Protein AF-A0AAV7GE92-F1 (afdb_monomer)

Foldseek 3Di:
DAKAFAADPPDDPPPQPDDDDDDDDDDDDDDAFDRWYWYADQQWAKKKKFWFFAALQWAPHPCQVPPPVHPQPLNVQLVDPPRLSGGAQTKIWIWTAGPVGIATEIEFCALCNLVLCVVACVVVVPQDHAEYEQRAQDNSRCVRVQVCLCCCQPGHVEYEYEYAPVRVVVCCVVVVCQVDVVPPDPPDRHHRYHYDHDDQDFDADPRITTDDDDDDDDDNDDDPVVVVVVCLVRVGQAIEHGNDYSVDRQVVVQVVQVVCCVVPVYHYHYDGGRDIDIDND

Sequence (281 aa):
MVLLSLLPPAISFSGYLLPVGCRESLGGGAAVSWPRIFLLNRRLIQTRLCCSTGTSEGIPRVSCLTNPLKNCMVCQKATEPGNKNRRRNTSILIRYASDNGRFNILVDAGKFFYHSALTWFPIFGLRNIDAVIITHSHADAIGGLDDLRDWTNNVQPFIPIYVAKHDFEVMKMTHYYLVDTSVVLEGAAVSELQFNIIKEEPFVVHNLKDALRPDRSSSTHFGLPRALEEVRKIRPKRTLFTGMMHLMDHEKISEDLAKFKKLEGLDLQLSYDGLTVPVNL

InterPro domains:
  IPR001279 Metallo-beta-lactamase [PF12706] (104-172)
  IPR036866 Ribonuclease Z/Hydroxyacylglutathione hydrolase-like [G3DSA:3.60.15.10] (49-210)
  IPR036866 Ribonuclease Z/Hydroxyacylglutathione hydrolase-like [G3DSA:3.60.15.10] (211-280)
  IPR036866 Ribonuclease Z/Hydroxyacylglutathione hydrolase-like [SSF56281] (86-278)

Organism: Dendrobium chrysotoxum (NCBI:txid161865)

pLDDT: mean 76.22, std 22.48, range [20.86, 96.56]

Nearest PDB structures (foldseek):
  3qh8-assembly1_A  TM=7.460E-01  e=2.769E-14  Brucella abortus 2308
  6v3q-assembly1_B  TM=6.009E-01  e=6.620E-04  Pseudomonas aeruginosa
  6v54-assembly1_A  TM=6.156E-01  e=2.083E-03  Hirschia baltica ATCC 49814
  3sw3-assembly1_A  TM=5.693E-01  e=7.399E-03  Aeromonas hydrophila
  2znb-assembly1_A  TM=3.955E-01  e=2.213E-03  Bacteroides fragilis

Solvent-accessible surface area (backbone atoms only — not comparable to full-atom values): 15867 Å² total; per-residue (Å²): 64,43,45,48,46,46,73,62,99,82,72,66,86,79,73,78,71,72,79,90,84,81,93,79,92,80,89,81,96,67,95,71,56,74,56,52,30,56,44,80,51,74,68,42,53,55,31,38,38,35,33,29,17,7,31,77,79,31,31,46,43,67,68,44,75,69,35,91,89,44,85,41,68,36,36,56,51,16,70,44,87,90,35,61,43,27,15,42,25,39,27,39,39,43,31,31,30,44,99,92,44,77,48,30,36,36,32,33,31,8,62,44,30,58,64,49,45,70,62,47,33,67,79,68,64,61,76,70,59,68,31,35,37,44,80,48,69,49,54,30,25,45,52,20,52,72,60,51,25,59,42,24,70,75,64,42,79,54,36,42,33,37,30,40,59,73,34,46,59,51,39,49,71,77,42,32,70,53,70,45,62,85,84,55,62,93,89,62,94,63,40,42,56,46,82,42,77,41,68,104,57,71,47,71,57,100,69,39,36,45,45,66,74,90,79,93,66,98,61,70,57,65,56,71,70,61,46,50,53,53,43,67,74,67,59,38,66,35,41,39,45,30,40,51,52,73,88,58,46,52,67,67,51,36,59,58,34,51,50,35,38,78,75,72,68,36,44,45,40,69,54,31,54,71,44,74,46,81,42,86,98

Secondary structure (DSSP, 8-state):
--EEE---TT--GGG--PPP----------PPP---EEEE-TT-EEEEEEEE-B-TT-BS-HHHHH-TT---HHHHHTTSTT-TT-BPBPEEEEEEEETTEEEEEEE---TTHHHHHHHHHHHHT----SEEE---SSHHHHTTGGGHHHHHHHT-S-EEEEEEHHHHHHHHHHSHHHH-GGGSPTT-----EEEEEEPSS--EETTEEEE------S-SS--HHHHHHHHHHH--S-EEE-SB-TTS-HHHHHHHHHHHHHHHS--EEE--TT-EEEE--

Mean predicted aligned error: 10.11 Å

Radius of gyration: 19.36 Å; Cα contacts (8 Å, |Δi|>4): 526; chains: 1; bounding box: 52×49×48 Å

Structure (mmCIF, N/CA/C/O backbone):
data_AF-A0AAV7GE92-F1
#
_entry.id   AF-A0AAV7GE92-F1
#
loop_
_atom_site.group_PDB
_atom_site.id
_atom_site.type_symbol
_atom_site.label_atom_id
_atom_site.label_alt_id
_atom_site.label_comp_id
_atom_site.label_asym_id
_atom_site.label_entity_id
_atom_site.label_seq_id
_atom_site.pdbx_PDB_ins_code
_atom_site.Cartn_x
_atom_site.Cartn_y
_atom_site.Cartn_z
_atom_site.occupancy
_atom_site.B_iso_or_equiv
_atom_site.auth_seq_id
_atom_site.auth_comp_id
_atom_site.auth_asym_id
_atom_site.auth_atom_id
_atom_site.pdbx_PDB_model_num
ATOM 1 N N . MET A 1 1 ? -5.304 9.385 4.447 1.00 35.03 1 MET A N 1
ATOM 2 C CA . MET A 1 1 ? -6.134 8.314 5.031 1.00 35.03 1 MET A CA 1
ATOM 3 C C . MET A 1 1 ? -7.029 7.758 3.939 1.00 35.03 1 MET A C 1
ATOM 5 O O . MET A 1 1 ? -7.896 8.489 3.487 1.00 35.03 1 MET A O 1
ATOM 9 N N . VAL A 1 2 ? -6.781 6.542 3.451 1.00 39.94 2 VAL A N 1
ATOM 10 C CA . VAL A 1 2 ? -7.655 5.884 2.457 1.00 39.94 2 VAL A CA 1
ATOM 11 C C . VAL A 1 2 ? -8.860 5.306 3.198 1.00 39.94 2 VAL A C 1
ATOM 13 O O . VAL A 1 2 ? -8.702 4.739 4.280 1.00 39.94 2 VAL A O 1
ATOM 16 N N . LEU A 1 3 ? -10.058 5.507 2.653 1.00 44.53 3 LEU A N 1
ATOM 17 C CA . LEU A 1 3 ? -11.303 5.005 3.222 1.00 44.53 3 LEU A CA 1
ATOM 18 C C . LEU A 1 3 ? -11.704 3.748 2.455 1.00 44.53 3 LEU A C 1
ATOM 20 O O . LEU A 1 3 ? -12.097 3.819 1.294 1.00 44.53 3 LEU A O 1
ATOM 24 N N . LEU A 1 4 ? -11.635 2.602 3.120 1.00 47.84 4 LEU A N 1
ATOM 25 C CA . LEU A 1 4 ? -12.205 1.366 2.601 1.00 47.84 4 LEU A CA 1
ATOM 26 C C . LEU A 1 4 ? -13.625 1.234 3.154 1.00 47.84 4 LEU A C 1
ATOM 28 O O . LEU A 1 4 ? -13.807 0.840 4.306 1.00 47.84 4 LEU A O 1
ATOM 32 N N . SER A 1 5 ? -14.613 1.648 2.356 1.00 42.06 5 SER A N 1
ATOM 33 C CA . SER A 1 5 ? -16.033 1.560 2.692 1.00 42.06 5 SER A CA 1
ATOM 34 C C . SER A 1 5 ? -16.692 0.385 1.975 1.00 42.06 5 SER A C 1
ATOM 36 O O . SER A 1 5 ? -16.719 0.296 0.751 1.00 42.06 5 SER A O 1
ATOM 38 N N . LEU A 1 6 ? -17.292 -0.512 2.754 1.00 47.78 6 LEU A N 1
ATOM 39 C CA . LEU A 1 6 ? -18.251 -1.483 2.231 1.00 47.78 6 LEU A CA 1
ATOM 40 C C . LEU A 1 6 ? -19.643 -0.849 2.318 1.00 47.78 6 LEU A C 1
ATOM 42 O O . LEU A 1 6 ? -20.164 -0.660 3.419 1.00 47.78 6 LEU A O 1
ATOM 46 N N . LEU A 1 7 ? -20.220 -0.445 1.184 1.00 37.66 7 LEU A N 1
ATOM 47 C CA . LEU A 1 7 ? -21.554 0.167 1.155 1.00 37.66 7 LEU A CA 1
ATOM 48 C C . LEU A 1 7 ? -22.658 -0.880 1.413 1.00 37.66 7 LEU A C 1
ATOM 50 O O . LEU A 1 7 ? -22.515 -2.039 1.015 1.00 37.66 7 LEU A O 1
ATOM 54 N N . PRO A 1 8 ? -23.770 -0.502 2.071 1.00 33.16 8 PRO A N 1
ATOM 55 C CA . PRO A 1 8 ? -24.923 -1.379 2.250 1.00 33.16 8 PRO A CA 1
ATOM 56 C C . PRO A 1 8 ? -25.667 -1.654 0.924 1.00 33.16 8 PRO A C 1
ATOM 58 O O . PRO A 1 8 ? -25.617 -0.846 -0.005 1.00 33.16 8 PRO A O 1
ATOM 61 N N . PRO A 1 9 ? -26.427 -2.764 0.836 1.00 35.56 9 PRO A N 1
ATOM 62 C CA . PRO A 1 9 ? -27.036 -3.245 -0.406 1.00 35.56 9 PRO A CA 1
ATOM 63 C C . PRO A 1 9 ? -28.200 -2.401 -0.970 1.00 35.56 9 PRO A C 1
ATOM 65 O O . PRO A 1 9 ? -28.783 -2.797 -1.975 1.00 35.56 9 PRO A O 1
ATOM 68 N N . ALA A 1 10 ? -28.572 -1.271 -0.370 1.00 26.61 10 ALA A N 1
ATOM 69 C CA . ALA A 1 10 ? -29.788 -0.536 -0.741 1.00 26.61 10 ALA A CA 1
ATOM 70 C C . ALA A 1 10 ? -29.549 0.837 -1.396 1.00 26.61 10 ALA A C 1
ATOM 72 O O . ALA A 1 10 ? -30.515 1.503 -1.758 1.00 26.61 10 ALA A O 1
ATOM 73 N N . ILE A 1 11 ? -28.298 1.283 -1.567 1.00 34.31 11 ILE A N 1
ATOM 74 C CA . ILE A 1 11 ? -28.036 2.617 -2.125 1.00 34.31 11 ILE A CA 1
ATOM 75 C C . ILE A 1 11 ? -27.771 2.516 -3.629 1.00 34.31 11 ILE A C 1
ATOM 77 O O . ILE A 1 11 ? -26.757 1.973 -4.065 1.00 34.31 11 ILE A O 1
ATOM 81 N N . SER A 1 12 ? -28.711 3.039 -4.420 1.00 28.92 12 SER A N 1
ATOM 82 C CA . SER A 1 12 ? -28.553 3.235 -5.862 1.00 28.92 12 SER A CA 1
ATOM 83 C C . SER A 1 12 ? -27.430 4.239 -6.150 1.00 28.92 12 SER A C 1
ATOM 85 O O . SER A 1 12 ? -27.348 5.301 -5.531 1.00 28.92 12 SER A O 1
ATOM 87 N N . PHE A 1 13 ? -26.582 3.903 -7.127 1.00 36.00 13 PHE A N 1
ATOM 88 C CA . PHE A 1 13 ? -25.369 4.626 -7.536 1.00 36.00 13 PHE A CA 1
ATOM 89 C C . PHE A 1 13 ? -25.584 6.091 -7.967 1.00 36.00 13 PHE A C 1
ATOM 91 O O . PHE A 1 13 ? -24.609 6.822 -8.121 1.00 36.00 13 PHE A O 1
ATOM 98 N N . SER A 1 14 ? -26.829 6.536 -8.152 1.00 26.72 14 SER A N 1
ATOM 99 C CA . SER A 1 14 ? -27.152 7.891 -8.620 1.00 26.72 14 SER A CA 1
ATOM 100 C C . SER A 1 14 ? -27.025 8.983 -7.545 1.00 26.72 14 SER A C 1
ATOM 102 O O . SER A 1 14 ? -27.006 10.159 -7.894 1.00 26.72 14 SER A O 1
ATOM 104 N N . GLY A 1 15 ? -26.971 8.631 -6.253 1.00 24.45 15 GLY A N 1
ATOM 105 C CA . GLY A 1 15 ? -27.129 9.596 -5.151 1.00 24.45 15 GLY A CA 1
ATOM 106 C C . GLY A 1 15 ? -25.850 10.207 -4.562 1.00 24.45 15 GLY A C 1
ATOM 107 O O . GLY A 1 15 ? -25.950 11.109 -3.738 1.00 24.45 15 GLY A O 1
ATOM 108 N N . TYR A 1 16 ? -24.657 9.737 -4.947 1.00 29.48 16 TYR A N 1
ATOM 109 C CA . TYR A 1 16 ? -23.374 10.223 -4.395 1.00 29.48 16 TYR A CA 1
ATOM 110 C C . TYR A 1 16 ? -22.600 11.171 -5.327 1.00 29.48 16 TYR A C 1
ATOM 112 O O . TYR A 1 16 ? -21.481 11.574 -5.010 1.00 29.48 16 TYR A O 1
ATOM 120 N N . LEU A 1 17 ? -23.201 11.576 -6.449 1.00 26.48 17 LEU A N 1
ATOM 121 C CA . LEU A 1 17 ? -22.773 12.752 -7.206 1.00 26.48 17 LEU A CA 1
ATOM 122 C C . LEU A 1 17 ? -23.372 13.983 -6.514 1.00 26.48 17 LEU A C 1
ATOM 124 O O . LEU A 1 17 ? -24.469 14.421 -6.850 1.00 26.48 17 LEU A O 1
ATOM 128 N N . LEU A 1 18 ? -22.697 14.500 -5.484 1.00 24.41 18 LEU A N 1
ATOM 129 C CA . LEU A 1 18 ? -23.103 15.775 -4.888 1.00 24.41 18 LEU A CA 1
ATOM 130 C C . LEU A 1 18 ? -22.956 16.892 -5.942 1.00 24.41 18 LEU A C 1
ATOM 132 O O . LEU A 1 18 ? -21.940 16.923 -6.643 1.00 24.41 18 LEU A O 1
ATOM 136 N N . PRO A 1 19 ? -23.948 17.791 -6.080 1.00 20.86 19 PRO A N 1
ATOM 137 C CA . PRO A 1 19 ? -23.902 18.873 -7.052 1.00 20.86 19 PRO A CA 1
ATOM 138 C C . PRO A 1 19 ? -22.766 19.853 -6.737 1.00 20.86 19 PRO A C 1
ATOM 140 O O . PRO A 1 19 ? -22.456 20.145 -5.583 1.00 20.86 19 PRO A O 1
ATOM 143 N N . VAL A 1 20 ? -22.151 20.350 -7.808 1.00 26.91 20 VAL A N 1
ATOM 144 C CA . VAL A 1 20 ? -21.045 21.311 -7.813 1.00 26.91 20 VAL A CA 1
ATOM 145 C C . VAL A 1 20 ? -21.493 22.615 -7.152 1.00 26.91 20 VAL A C 1
ATOM 147 O O . VAL A 1 20 ? -22.391 23.283 -7.659 1.00 26.91 20 VAL A O 1
ATOM 150 N N . GLY A 1 21 ? -20.855 23.008 -6.049 1.00 23.23 21 GLY A N 1
ATOM 151 C CA . GLY A 1 21 ? -21.160 24.291 -5.421 1.00 23.23 21 GLY A CA 1
ATOM 152 C C . GLY A 1 21 ? -20.327 24.615 -4.189 1.00 23.23 21 GLY A C 1
ATOM 153 O O . GLY A 1 21 ? -20.824 24.468 -3.083 1.00 23.23 21 GLY A O 1
ATOM 154 N N . CYS A 1 22 ? -19.089 25.083 -4.386 1.00 21.50 22 CYS A N 1
ATOM 155 C CA . CYS A 1 22 ? -18.542 26.250 -3.677 1.00 21.50 22 CYS A CA 1
ATOM 156 C C . CYS A 1 22 ? -17.158 26.605 -4.245 1.00 21.50 22 CYS A C 1
ATOM 158 O O . CYS A 1 22 ? -16.189 25.874 -4.059 1.00 21.50 22 CYS A O 1
ATOM 160 N N . ARG A 1 23 ? -17.063 27.733 -4.961 1.00 25.73 23 ARG A N 1
ATOM 161 C CA . ARG A 1 23 ? -15.783 28.386 -5.263 1.00 25.73 23 ARG A CA 1
ATOM 162 C C . ARG A 1 23 ? -15.379 29.182 -4.029 1.00 25.73 23 ARG A C 1
ATOM 164 O O . ARG A 1 23 ? -16.044 30.165 -3.728 1.00 25.73 23 ARG A O 1
ATOM 171 N N . GLU A 1 24 ? -14.264 28.832 -3.401 1.00 23.69 24 GLU A N 1
ATOM 172 C CA . GLU A 1 24 ? -13.478 29.808 -2.648 1.00 23.69 24 GLU A CA 1
ATOM 173 C C . GLU A 1 24 ? -12.044 29.820 -3.171 1.00 23.69 24 GLU A C 1
ATOM 175 O O . GLU A 1 24 ? -11.354 28.808 -3.282 1.00 23.69 24 GLU A O 1
ATOM 180 N N . SER A 1 25 ? -11.663 31.012 -3.603 1.00 27.86 25 SER A N 1
ATOM 181 C CA . SER A 1 25 ? -10.422 31.382 -4.252 1.00 27.86 25 SER A CA 1
ATOM 182 C C . SER A 1 25 ? -9.311 31.571 -3.229 1.00 27.86 25 SER A C 1
ATOM 184 O O . SER A 1 25 ? -9.336 32.585 -2.544 1.00 27.86 25 SER A O 1
ATOM 186 N N . LEU A 1 26 ? -8.304 30.696 -3.185 1.00 25.80 26 LEU A N 1
ATOM 187 C CA . LEU A 1 26 ? -6.971 31.040 -2.672 1.00 25.80 26 LEU A CA 1
ATOM 188 C C . LEU A 1 26 ? -5.900 30.250 -3.440 1.00 25.80 26 LEU A C 1
ATOM 190 O O . LEU A 1 26 ? -5.992 29.035 -3.601 1.00 25.80 26 LEU A O 1
ATOM 194 N N . GLY A 1 27 ? -4.933 30.990 -3.989 1.00 24.19 27 GLY A N 1
ATOM 195 C CA . GLY A 1 27 ? -3.883 30.502 -4.878 1.00 24.19 27 GLY A CA 1
ATOM 196 C C . GLY A 1 27 ? -2.768 29.715 -4.184 1.00 24.19 27 GLY A C 1
ATOM 197 O O . GLY A 1 27 ? -2.585 29.789 -2.973 1.00 24.19 27 GLY A O 1
ATOM 198 N N . GLY A 1 28 ? -2.000 28.989 -5.002 1.00 24.12 28 GLY A N 1
ATOM 199 C CA . GLY A 1 28 ? -0.831 28.205 -4.593 1.00 24.12 28 GLY A CA 1
ATOM 200 C C . GLY A 1 28 ? -0.953 26.748 -5.033 1.00 24.12 28 GLY A C 1
ATOM 201 O O . GLY A 1 28 ? -1.531 25.926 -4.330 1.00 24.12 28 GLY A O 1
ATOM 202 N N . GLY A 1 29 ? -0.443 26.434 -6.226 1.00 25.98 29 GLY A N 1
ATOM 203 C CA . GLY A 1 29 ? -0.515 25.099 -6.817 1.00 25.98 29 GLY A CA 1
ATOM 204 C C . GLY A 1 29 ? 0.431 24.107 -6.142 1.00 25.98 29 GLY A C 1
ATOM 205 O O . GLY A 1 29 ? 1.628 24.113 -6.411 1.00 25.98 29 GLY A O 1
ATOM 206 N N . ALA A 1 30 ? -0.124 23.219 -5.322 1.00 24.70 30 ALA A N 1
ATOM 207 C CA . ALA A 1 30 ? 0.463 21.925 -4.996 1.00 24.70 30 ALA A CA 1
ATOM 208 C C . ALA A 1 30 ? -0.508 20.837 -5.477 1.00 24.70 30 ALA A C 1
ATOM 210 O O . ALA A 1 30 ? -1.715 20.945 -5.259 1.00 24.70 30 ALA A O 1
ATOM 211 N N . ALA A 1 31 ? -0.004 19.813 -6.167 1.00 29.67 31 ALA A N 1
ATOM 212 C CA . ALA A 1 31 ? -0.811 18.674 -6.590 1.00 29.67 31 ALA A CA 1
ATOM 213 C C . ALA A 1 31 ? -1.298 17.904 -5.347 1.00 29.67 31 ALA A C 1
ATOM 215 O O . ALA A 1 31 ? -0.498 17.459 -4.525 1.00 29.67 31 ALA A O 1
ATOM 216 N N . VAL A 1 32 ? -2.619 17.805 -5.176 1.00 32.50 32 VAL A N 1
ATOM 217 C CA . VAL A 1 32 ? -3.265 17.207 -3.997 1.00 32.50 32 VAL A CA 1
ATOM 218 C C . VAL A 1 32 ? -3.741 15.795 -4.343 1.00 32.50 32 VAL A C 1
ATOM 220 O O . VAL A 1 32 ? -4.548 15.636 -5.257 1.00 32.50 32 VAL A O 1
ATOM 223 N N . SER A 1 33 ? -3.280 14.779 -3.605 1.00 33.09 33 SER A N 1
ATOM 224 C CA . SER A 1 33 ? -3.777 13.400 -3.710 1.00 33.09 33 SER A CA 1
ATOM 225 C C . SER A 1 33 ? -4.867 13.105 -2.667 1.00 33.09 33 SER A C 1
ATOM 227 O O . SER A 1 33 ? -4.852 13.615 -1.546 1.00 33.09 33 SER A O 1
ATOM 229 N N . TRP A 1 34 ? -5.855 12.299 -3.058 1.00 36.88 34 TRP A N 1
ATOM 230 C CA . TRP A 1 34 ? -7.108 12.071 -2.328 1.00 36.88 34 TRP A CA 1
ATOM 231 C C . TRP A 1 34 ? -7.195 10.739 -1.587 1.00 36.88 34 TRP A C 1
ATOM 233 O O . TRP A 1 34 ? -6.564 9.769 -2.004 1.00 36.88 34 TRP A O 1
ATOM 243 N N . PRO A 1 35 ? -8.087 10.606 -0.581 1.00 37.56 35 PRO A N 1
ATOM 244 C CA . PRO A 1 35 ? -8.650 9.314 -0.209 1.00 37.56 35 PRO A CA 1
ATOM 245 C C . PRO A 1 35 ? -9.408 8.732 -1.408 1.00 37.56 35 PRO A C 1
ATOM 247 O O . PRO A 1 35 ? -10.512 9.178 -1.720 1.00 37.56 35 PRO A O 1
ATOM 250 N N . ARG A 1 36 ? -8.835 7.735 -2.085 1.00 44.97 36 ARG A N 1
ATOM 251 C CA . ARG A 1 36 ? -9.605 6.927 -3.037 1.00 44.97 36 ARG A CA 1
ATOM 252 C C . ARG A 1 36 ? -10.541 6.001 -2.266 1.00 44.97 36 ARG A C 1
ATOM 254 O O . ARG A 1 36 ? -10.135 5.402 -1.270 1.00 44.97 36 ARG A O 1
ATOM 261 N N . ILE A 1 37 ? -11.797 5.921 -2.694 1.00 45.44 37 ILE A N 1
ATOM 262 C CA . ILE A 1 37 ? -12.764 4.961 -2.165 1.00 45.44 37 ILE A CA 1
ATOM 263 C C . ILE A 1 37 ? -12.871 3.839 -3.193 1.00 45.44 37 ILE A C 1
ATOM 265 O O . ILE A 1 37 ? -13.368 4.041 -4.297 1.00 45.44 37 ILE A O 1
ATOM 269 N N . PHE A 1 38 ? -12.430 2.639 -2.829 1.00 44.34 38 PHE A N 1
ATOM 270 C CA . PHE A 1 38 ? -12.609 1.467 -3.684 1.00 44.34 38 PHE A CA 1
ATOM 271 C C . PHE A 1 38 ? -14.000 0.875 -3.453 1.00 44.34 38 PHE A C 1
ATOM 273 O O . PHE A 1 38 ? -14.294 0.395 -2.357 1.00 44.34 38 PHE A O 1
ATOM 280 N N . LEU A 1 39 ? -14.855 0.902 -4.482 1.00 44.25 39 LEU A N 1
ATOM 281 C CA . LEU A 1 39 ? -16.181 0.284 -4.450 1.00 44.25 39 LEU A CA 1
ATOM 282 C C . LEU A 1 39 ? -16.150 -1.038 -5.228 1.00 44.25 39 LEU A C 1
ATOM 284 O O . LEU A 1 39 ? -15.944 -1.081 -6.440 1.00 44.25 39 LEU A O 1
ATOM 288 N N . LEU A 1 40 ? -16.367 -2.139 -4.514 1.00 45.16 40 LEU A N 1
ATOM 289 C CA . LEU A 1 40 ? -16.337 -3.495 -5.061 1.00 45.16 40 LEU A CA 1
ATOM 290 C C . LEU A 1 40 ? -17.743 -3.909 -5.551 1.00 45.16 40 LEU A C 1
ATOM 292 O O . LEU A 1 40 ? -18.726 -3.739 -4.831 1.00 45.16 40 LEU A O 1
ATOM 296 N N . ASN A 1 41 ? -17.858 -4.441 -6.776 1.00 40.69 41 ASN A N 1
ATOM 297 C CA . ASN A 1 41 ? -19.138 -4.853 -7.380 1.00 40.69 41 ASN A CA 1
ATOM 298 C C . ASN A 1 41 ? -19.567 -6.274 -6.941 1.00 40.69 41 ASN A C 1
ATOM 300 O O . ASN A 1 41 ? -18.730 -7.135 -6.707 1.00 40.69 41 ASN A O 1
ATOM 304 N N . ARG A 1 42 ? -20.876 -6.557 -6.900 1.00 43.78 42 ARG A N 1
ATOM 305 C CA . ARG A 1 42 ? -21.529 -7.742 -6.291 1.00 43.78 42 ARG A CA 1
ATOM 306 C C . ARG A 1 42 ? -21.233 -9.126 -6.890 1.00 43.78 42 ARG A C 1
ATOM 308 O O . ARG A 1 42 ? -21.870 -10.096 -6.503 1.00 43.78 42 ARG A O 1
ATOM 315 N N . ARG A 1 43 ? -20.308 -9.250 -7.842 1.00 42.91 43 ARG A N 1
ATOM 316 C CA . ARG A 1 43 ? -19.947 -10.543 -8.462 1.00 42.91 43 ARG A CA 1
ATOM 317 C C . ARG A 1 43 ? -18.530 -11.013 -8.124 1.00 42.91 43 ARG A C 1
ATOM 319 O O . ARG A 1 43 ? -17.991 -11.869 -8.813 1.00 42.91 43 ARG A O 1
ATOM 326 N N . LEU A 1 44 ? -17.910 -10.448 -7.088 1.00 48.69 44 LEU A N 1
ATOM 327 C CA . LEU A 1 44 ? -16.561 -10.833 -6.675 1.00 48.69 44 LEU A CA 1
ATOM 328 C C . LEU A 1 44 ? -16.660 -11.906 -5.589 1.00 48.69 44 LEU A C 1
ATOM 330 O O . LEU A 1 44 ? -17.060 -11.649 -4.454 1.00 48.69 44 LEU A O 1
ATOM 334 N N . ILE A 1 45 ? -16.300 -13.126 -5.963 1.00 45.38 45 ILE A N 1
ATOM 335 C CA . ILE A 1 45 ? -16.244 -14.287 -5.088 1.00 45.38 45 ILE A CA 1
ATOM 336 C C . ILE A 1 45 ? -14.980 -14.114 -4.234 1.00 45.38 45 ILE A C 1
ATOM 338 O O . ILE A 1 45 ? -13.861 -14.302 -4.704 1.00 45.38 45 ILE A O 1
ATOM 342 N N . GLN A 1 46 ? -15.172 -13.695 -2.980 1.00 51.28 46 GLN A N 1
ATOM 343 C CA . GLN A 1 46 ? -14.148 -13.535 -1.939 1.00 51.28 46 GLN A CA 1
ATOM 344 C C . GLN A 1 46 ? -13.089 -12.458 -2.228 1.00 51.28 46 GLN A C 1
ATOM 346 O O . GLN A 1 46 ? -12.027 -12.755 -2.770 1.00 51.28 46 GLN A O 1
ATOM 351 N N . THR A 1 47 ? -13.310 -11.219 -1.768 1.00 55.16 47 THR A N 1
ATOM 352 C CA . THR A 1 47 ? -12.226 -10.223 -1.768 1.00 55.16 47 THR A CA 1
ATOM 353 C C . THR A 1 47 ? -11.341 -10.378 -0.534 1.00 55.16 47 THR A C 1
ATOM 355 O O . THR A 1 47 ? -11.858 -10.405 0.581 1.00 55.16 47 THR A O 1
ATOM 358 N N . ARG A 1 48 ? -10.017 -10.441 -0.691 1.00 62.25 48 ARG A N 1
ATOM 359 C CA . ARG A 1 48 ? -9.059 -10.226 0.406 1.00 62.25 48 ARG A CA 1
ATOM 360 C C . ARG A 1 48 ? -8.332 -8.914 0.182 1.00 62.25 48 ARG A C 1
ATOM 362 O O . ARG A 1 48 ? -7.777 -8.702 -0.892 1.00 62.25 48 ARG A O 1
ATOM 369 N N . LEU A 1 49 ? -8.342 -8.071 1.205 1.00 57.84 49 LEU A N 1
ATOM 370 C CA . LEU A 1 49 ? -7.593 -6.821 1.248 1.00 57.84 49 LEU A CA 1
ATOM 371 C C . LEU A 1 49 ? -6.394 -7.013 2.157 1.00 57.84 49 LEU A C 1
ATOM 373 O O . LEU A 1 49 ? -6.611 -7.348 3.316 1.00 57.84 49 LEU A O 1
ATOM 377 N N . CYS A 1 50 ? -5.179 -6.806 1.653 1.00 58.41 50 CYS A N 1
ATOM 378 C CA . CYS A 1 50 ? -3.994 -6.646 2.493 1.00 58.41 50 CYS A CA 1
ATOM 379 C C . CYS A 1 50 ? -3.518 -5.205 2.420 1.00 58.41 50 CYS A C 1
ATOM 381 O O . CYS A 1 50 ? -3.242 -4.720 1.327 1.00 58.41 50 CYS A O 1
ATOM 383 N N . CYS A 1 51 ? -3.383 -4.555 3.572 1.00 65.44 51 CYS A N 1
ATOM 384 C CA . CYS A 1 51 ? -2.954 -3.166 3.643 1.00 65.44 51 CYS A CA 1
ATOM 385 C C . CYS A 1 51 ? -1.541 -3.050 4.218 1.00 65.44 51 CYS A C 1
ATOM 387 O O . CYS A 1 51 ? -1.194 -3.766 5.156 1.00 65.44 51 CYS A O 1
ATOM 389 N N . SER A 1 52 ? -0.778 -2.096 3.699 1.00 73.50 52 SER A N 1
ATOM 390 C CA . SER A 1 52 ? 0.264 -1.376 4.438 1.00 73.50 52 SER A CA 1
ATOM 391 C C . SER A 1 52 ? -0.288 0.003 4.820 1.00 73.50 52 SER A C 1
ATOM 393 O O . SER A 1 52 ? -1.202 0.498 4.151 1.00 73.50 52 SER A O 1
ATOM 395 N N . THR A 1 53 ? 0.149 0.577 5.950 1.00 75.94 53 THR A N 1
ATOM 396 C CA . THR A 1 53 ? -0.731 1.507 6.699 1.00 75.94 53 THR A CA 1
ATOM 397 C C . THR A 1 53 ? -0.152 2.840 7.171 1.00 75.94 53 THR A C 1
ATOM 399 O O . THR A 1 53 ? -0.816 3.620 7.861 1.00 75.94 53 THR A O 1
ATOM 402 N N . GLY A 1 54 ? 1.085 3.128 6.803 1.00 72.19 54 GLY A N 1
ATOM 403 C CA . GLY A 1 54 ? 1.860 4.284 7.237 1.00 72.19 54 GLY A CA 1
ATOM 404 C C . GLY A 1 54 ? 1.753 5.481 6.300 1.00 72.19 54 GLY A C 1
ATOM 405 O O . GLY A 1 54 ? 1.316 5.379 5.151 1.00 72.19 54 GLY A O 1
ATOM 406 N N . THR A 1 55 ? 2.180 6.631 6.819 1.00 81.38 55 THR A N 1
ATOM 407 C CA . THR A 1 55 ? 2.402 7.864 6.049 1.00 81.38 55 THR A CA 1
ATOM 408 C C . THR A 1 55 ? 3.634 7.745 5.151 1.00 81.38 55 THR A C 1
ATOM 410 O O . THR A 1 55 ? 4.305 6.710 5.139 1.00 81.38 55 THR A O 1
ATOM 413 N N . SER A 1 56 ? 3.975 8.819 4.434 1.00 81.69 56 SER A N 1
ATOM 414 C CA . SER A 1 56 ? 5.142 8.869 3.553 1.00 81.69 56 SER A CA 1
ATOM 415 C C . SER A 1 56 ? 6.467 8.539 4.249 1.00 81.69 56 SER A C 1
ATOM 417 O O . SER A 1 56 ? 7.341 7.903 3.658 1.00 81.69 56 SER A O 1
ATOM 419 N N . GLU A 1 57 ? 6.616 8.886 5.529 1.00 86.38 57 GLU A N 1
ATOM 420 C CA . GLU A 1 57 ? 7.814 8.592 6.327 1.00 86.38 57 GLU A CA 1
ATOM 421 C C . GLU A 1 57 ? 7.926 7.113 6.743 1.00 86.38 57 GLU A C 1
ATOM 423 O O . GLU A 1 57 ? 9.037 6.616 6.915 1.00 86.38 57 GLU A O 1
ATOM 428 N N . GLY A 1 58 ? 6.801 6.401 6.868 1.00 89.56 58 GLY A N 1
ATOM 429 C CA . GLY A 1 58 ? 6.739 5.107 7.551 1.00 89.56 58 GLY A CA 1
ATOM 430 C C . GLY A 1 58 ? 6.910 5.220 9.074 1.00 89.56 58 GLY A C 1
ATOM 431 O O . GLY A 1 58 ? 7.215 6.283 9.621 1.00 89.56 58 GLY A O 1
ATOM 432 N N . ILE A 1 59 ? 6.670 4.116 9.783 1.00 93.31 59 ILE A N 1
ATOM 433 C CA . ILE A 1 59 ? 6.862 4.007 11.235 1.00 93.31 59 ILE A CA 1
ATOM 434 C C . ILE A 1 59 ? 7.605 2.697 11.538 1.00 93.31 59 ILE A C 1
ATOM 436 O O . ILE A 1 59 ? 7.151 1.637 11.094 1.00 93.31 59 ILE A O 1
ATOM 440 N N . PRO A 1 60 ? 8.713 2.739 12.301 1.00 94.50 60 PRO A N 1
ATOM 441 C CA . PRO A 1 60 ? 9.241 3.889 13.046 1.00 94.50 60 PRO A CA 1
ATOM 442 C C . PRO A 1 60 ? 9.927 4.948 12.174 1.00 94.50 60 PRO A C 1
ATOM 444 O O . PRO A 1 60 ? 10.442 4.655 11.100 1.00 94.50 60 PRO A O 1
ATOM 447 N N . ARG A 1 61 ? 9.986 6.187 12.681 1.00 93.19 61 ARG A N 1
ATOM 448 C CA . ARG A 1 61 ? 10.807 7.246 12.077 1.00 93.19 61 ARG A CA 1
ATOM 449 C C . ARG A 1 61 ? 12.226 7.204 12.616 1.00 93.19 61 ARG A C 1
ATOM 451 O O . ARG A 1 61 ? 12.404 7.207 13.834 1.00 93.19 61 ARG A O 1
ATOM 458 N N . VAL A 1 62 ? 13.212 7.315 11.726 1.00 92.44 62 VAL A N 1
ATOM 459 C CA . VAL A 1 62 ? 14.641 7.376 12.088 1.00 92.44 62 VAL A CA 1
ATOM 460 C C . VAL A 1 62 ? 14.891 8.448 13.151 1.00 92.44 62 VAL A C 1
ATOM 462 O O . VAL A 1 62 ? 15.416 8.149 14.217 1.00 92.44 62 VAL A O 1
ATOM 465 N N . SER A 1 63 ? 14.398 9.669 12.928 1.00 93.19 63 SER A N 1
ATOM 466 C CA . SER A 1 63 ? 14.591 10.797 13.850 1.00 93.19 63 SER A CA 1
ATOM 467 C C . SER A 1 63 ? 13.970 10.605 15.238 1.00 93.19 63 SER A C 1
ATOM 469 O O . SER A 1 63 ? 14.366 11.290 16.174 1.00 93.19 63 SER A O 1
ATOM 471 N N . CYS A 1 64 ? 12.993 9.709 15.394 1.00 94.00 64 CYS A N 1
ATOM 472 C CA . CYS A 1 64 ? 12.404 9.386 16.695 1.00 94.00 64 CYS A CA 1
ATOM 473 C C . CYS A 1 64 ? 13.201 8.339 17.472 1.00 94.00 64 CYS A C 1
ATOM 475 O O . CYS A 1 64 ? 12.979 8.209 18.669 1.00 94.00 64 CYS A O 1
ATOM 477 N N . LEU A 1 65 ? 14.061 7.580 16.792 1.00 93.38 65 LEU A N 1
ATOM 478 C CA . LEU A 1 65 ? 14.894 6.549 17.404 1.00 93.38 65 LEU A CA 1
ATOM 479 C C . LEU A 1 65 ? 16.325 7.034 17.647 1.00 93.38 65 LEU A C 1
ATOM 481 O O . LEU A 1 65 ? 16.978 6.544 18.558 1.00 93.38 65 LEU A O 1
ATOM 485 N N . THR A 1 66 ? 16.813 7.981 16.843 1.00 93.44 66 THR A N 1
ATOM 486 C CA . THR A 1 66 ? 18.211 8.435 16.898 1.00 93.44 66 THR A CA 1
ATOM 487 C C . THR A 1 66 ? 18.406 9.786 17.578 1.00 93.44 66 THR A C 1
ATOM 489 O O . THR A 1 66 ? 19.520 10.099 17.985 1.00 93.44 66 THR A O 1
ATOM 492 N N . ASN A 1 67 ? 17.360 10.611 17.707 1.00 94.44 67 ASN A N 1
ATOM 493 C CA . ASN A 1 67 ? 17.477 11.901 18.384 1.00 94.44 67 ASN A CA 1
ATOM 494 C C . ASN A 1 67 ? 17.355 11.709 19.910 1.00 94.44 67 ASN A C 1
ATOM 496 O O . ASN A 1 67 ? 16.266 11.357 20.367 1.00 94.44 67 ASN A O 1
ATOM 500 N N . PRO A 1 68 ? 18.399 12.011 20.706 1.00 90.44 68 PRO A N 1
ATOM 501 C CA . PRO A 1 68 ? 18.395 11.775 22.153 1.00 90.44 68 PRO A CA 1
ATOM 502 C C . PRO A 1 68 ? 17.380 12.640 22.916 1.00 90.44 68 PRO A C 1
ATOM 504 O O . PRO A 1 68 ? 17.017 12.315 24.041 1.00 90.44 68 PRO A O 1
ATOM 507 N N . LEU A 1 69 ? 16.895 13.729 22.310 1.00 92.69 69 LEU A N 1
ATOM 508 C CA . LEU A 1 69 ? 15.899 14.626 22.900 1.00 92.69 69 LEU A CA 1
ATOM 509 C C . LEU A 1 69 ? 14.457 14.227 22.560 1.00 92.69 69 LEU A C 1
ATOM 511 O O . LEU A 1 69 ? 13.515 14.850 23.050 1.00 92.69 69 LEU A O 1
ATOM 515 N N . LYS A 1 70 ? 14.248 13.225 21.696 1.00 86.69 70 LYS A N 1
ATOM 516 C CA . LYS A 1 70 ? 12.911 12.764 21.306 1.00 86.69 70 LYS A CA 1
ATOM 517 C C . LYS A 1 70 ? 12.641 11.387 21.889 1.00 86.69 70 LYS A C 1
ATOM 519 O O . LYS A 1 70 ? 13.332 10.429 21.580 1.00 86.69 70 LYS A O 1
ATOM 524 N N . ASN A 1 71 ? 11.554 11.278 22.645 1.00 86.56 71 ASN A N 1
ATOM 525 C CA . ASN A 1 71 ? 11.044 10.002 23.129 1.00 86.56 71 ASN A CA 1
ATOM 526 C C . ASN A 1 71 ? 9.645 9.755 22.545 1.00 86.56 71 ASN A C 1
ATOM 528 O O . ASN A 1 71 ? 8.657 10.327 23.002 1.00 86.56 71 ASN A O 1
ATOM 532 N N . CYS A 1 72 ? 9.558 8.957 21.478 1.00 94.25 72 CYS A N 1
ATOM 533 C CA . CYS A 1 72 ? 8.284 8.605 20.853 1.00 94.25 72 CYS A CA 1
ATOM 534 C C . CYS A 1 72 ? 7.949 7.137 21.122 1.00 94.25 72 CYS A C 1
ATOM 536 O O . CYS A 1 72 ? 8.457 6.247 20.438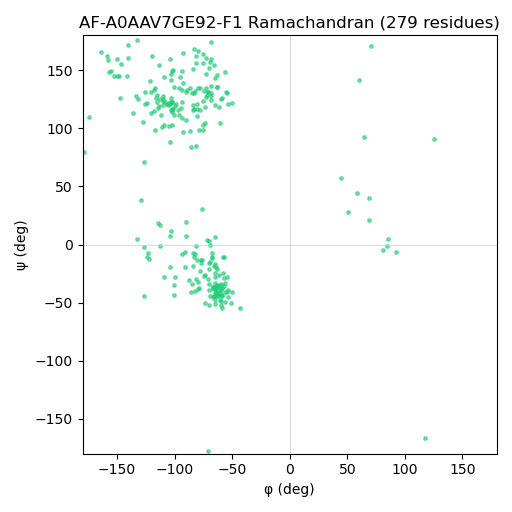 1.00 94.25 72 CYS A O 1
ATOM 538 N N . MET A 1 73 ? 7.027 6.906 22.059 1.00 95.06 73 MET A N 1
ATOM 539 C CA . MET A 1 73 ? 6.594 5.560 22.451 1.00 95.06 73 MET A CA 1
ATOM 540 C C . MET A 1 73 ? 6.045 4.738 21.279 1.00 95.06 73 MET A C 1
ATOM 542 O O . MET A 1 73 ? 6.283 3.540 21.214 1.00 95.06 73 MET A O 1
ATOM 546 N N . VAL A 1 74 ? 5.343 5.362 20.325 1.00 95.62 74 VAL A N 1
ATOM 547 C CA . VAL A 1 74 ? 4.809 4.661 19.142 1.00 95.62 74 VAL A CA 1
ATOM 548 C C . VAL A 1 74 ? 5.938 4.150 18.250 1.00 95.62 74 VAL A C 1
ATOM 550 O O . VAL A 1 74 ? 5.902 3.000 17.824 1.00 95.62 74 VAL A O 1
ATOM 553 N N . CYS A 1 75 ? 6.961 4.973 17.994 1.00 96.00 75 CYS A N 1
ATOM 554 C CA . CYS A 1 75 ? 8.133 4.549 17.227 1.00 96.00 75 CYS A CA 1
ATOM 555 C C . CYS A 1 75 ? 8.947 3.487 17.974 1.00 96.00 75 CYS A C 1
ATOM 557 O O . CYS A 1 75 ? 9.449 2.577 17.328 1.00 96.00 75 CYS A O 1
ATOM 559 N N . GLN A 1 76 ? 9.060 3.573 19.302 1.00 95.44 76 GLN A N 1
ATOM 560 C CA . GLN A 1 76 ? 9.724 2.540 20.103 1.00 95.44 76 GLN A CA 1
ATOM 561 C C . GLN A 1 76 ? 8.971 1.212 20.036 1.00 95.44 76 GLN A C 1
ATOM 563 O O . GLN A 1 76 ? 9.556 0.217 19.644 1.00 95.44 76 GLN A O 1
ATOM 568 N N . LYS A 1 77 ? 7.657 1.204 20.290 1.00 96.56 77 LYS A N 1
ATOM 569 C CA . LYS A 1 77 ? 6.810 0.014 20.102 1.00 96.56 77 LYS A CA 1
ATOM 570 C C . LYS A 1 77 ? 6.938 -0.562 18.688 1.00 96.56 77 LYS A C 1
ATOM 572 O O . LYS A 1 77 ? 6.973 -1.768 18.503 1.00 96.56 77 LYS A O 1
ATOM 577 N N . ALA A 1 78 ? 7.028 0.293 17.671 1.00 96.06 78 ALA A N 1
ATOM 578 C CA . ALA A 1 78 ? 7.148 -0.126 16.277 1.00 96.06 78 ALA A CA 1
ATOM 579 C C . ALA A 1 78 ? 8.473 -0.835 15.925 1.00 96.06 78 ALA A C 1
ATOM 581 O O . ALA A 1 78 ? 8.569 -1.390 14.827 1.00 96.06 78 ALA A O 1
ATOM 582 N N . THR A 1 79 ? 9.492 -0.810 16.794 1.00 95.25 79 THR A N 1
ATOM 583 C CA . THR A 1 79 ? 10.719 -1.601 16.590 1.00 95.25 79 THR A CA 1
ATOM 584 C C . THR A 1 79 ? 10.525 -3.069 16.961 1.00 95.25 79 THR A C 1
ATOM 586 O O . THR A 1 79 ? 11.238 -3.924 16.434 1.00 95.25 79 THR A O 1
ATOM 589 N N . GLU A 1 80 ? 9.541 -3.378 17.808 1.00 95.62 80 GLU A N 1
ATOM 590 C CA . GLU A 1 80 ? 9.209 -4.744 18.197 1.00 95.62 80 GLU A CA 1
ATOM 591 C C . GLU A 1 80 ? 8.628 -5.513 16.995 1.00 95.62 80 GLU A C 1
ATOM 593 O O . GLU A 1 80 ? 7.668 -5.056 16.352 1.00 95.62 80 GLU A O 1
ATOM 598 N N . PRO A 1 81 ? 9.171 -6.697 16.660 1.00 91.38 81 PRO A N 1
ATOM 599 C CA . PRO A 1 81 ? 8.617 -7.536 15.605 1.00 91.38 81 PRO A CA 1
ATOM 600 C C . PRO A 1 81 ? 7.132 -7.851 15.840 1.00 91.38 81 PRO A C 1
ATOM 602 O O . PRO A 1 81 ? 6.732 -8.261 16.923 1.00 91.38 81 PRO A O 1
ATOM 605 N N . GLY A 1 82 ? 6.305 -7.669 14.808 1.00 89.50 82 GLY A N 1
ATOM 606 C CA . GLY A 1 82 ? 4.863 -7.944 14.869 1.00 89.50 82 GLY A CA 1
ATOM 607 C C . GLY A 1 82 ? 4.008 -6.842 15.510 1.00 89.50 82 GLY A C 1
ATOM 608 O O . GLY A 1 82 ? 2.781 -6.941 15.478 1.00 89.50 82 GLY A O 1
ATOM 609 N N . ASN A 1 83 ? 4.607 -5.771 16.041 1.00 95.44 83 ASN A N 1
ATOM 610 C CA . ASN A 1 83 ? 3.846 -4.671 16.627 1.00 95.44 83 ASN A CA 1
ATOM 611 C C . ASN A 1 83 ? 3.072 -3.887 15.551 1.00 95.44 83 ASN A C 1
ATOM 613 O O . ASN A 1 83 ? 3.640 -3.446 14.552 1.00 95.44 83 ASN A O 1
ATOM 617 N N . LYS A 1 84 ? 1.772 -3.651 15.774 1.00 94.81 84 LYS A N 1
ATOM 618 C CA . LYS A 1 84 ? 0.876 -2.948 14.827 1.00 94.81 84 LYS A CA 1
ATOM 619 C C . LYS A 1 84 ? 1.200 -1.459 14.647 1.00 94.81 84 LYS A C 1
ATOM 621 O O . LYS A 1 84 ? 0.652 -0.801 13.762 1.00 94.81 84 LYS A O 1
ATOM 626 N N . ASN A 1 85 ? 2.068 -0.902 15.491 1.00 95.31 85 ASN A N 1
ATOM 627 C CA . ASN A 1 85 ? 2.617 0.437 15.294 1.00 95.31 85 ASN A CA 1
ATOM 628 C C . ASN A 1 85 ? 3.721 0.474 14.233 1.00 95.31 85 ASN A C 1
ATOM 630 O O . ASN A 1 85 ? 4.061 1.563 13.774 1.00 95.31 85 ASN A O 1
ATOM 634 N N . ARG A 1 86 ? 4.254 -0.675 13.803 1.00 94.94 86 ARG A N 1
ATOM 635 C CA . ARG A 1 86 ? 5.112 -0.749 12.621 1.00 94.94 86 ARG A CA 1
ATOM 636 C C . ARG A 1 86 ? 4.251 -0.597 11.372 1.00 94.94 86 ARG A C 1
ATOM 638 O O . ARG A 1 86 ? 3.347 -1.397 11.146 1.00 94.94 86 ARG A O 1
ATOM 645 N N . ARG A 1 87 ? 4.514 0.451 10.588 1.00 93.31 87 ARG A N 1
ATOM 646 C CA . ARG A 1 87 ? 3.680 0.830 9.438 1.00 93.31 87 ARG A CA 1
ATOM 647 C C . ARG A 1 87 ? 4.535 1.193 8.231 1.00 93.31 87 ARG A C 1
ATOM 649 O O . ARG A 1 87 ? 5.238 2.204 8.244 1.00 93.31 87 ARG A O 1
ATOM 656 N N . ARG A 1 88 ? 4.456 0.385 7.179 1.00 92.75 88 ARG A N 1
ATOM 657 C CA . ARG A 1 88 ? 5.034 0.644 5.849 1.00 92.75 88 ARG A CA 1
ATOM 658 C C . ARG A 1 88 ? 4.133 1.588 5.049 1.00 92.75 88 ARG A C 1
ATOM 660 O O . ARG A 1 88 ? 3.002 1.816 5.455 1.00 92.75 88 ARG A O 1
ATOM 667 N N . ASN A 1 89 ? 4.608 2.158 3.938 1.00 91.44 89 ASN A N 1
ATOM 668 C CA . ASN A 1 89 ? 3.805 3.101 3.143 1.00 91.44 89 ASN A CA 1
ATOM 669 C C . ASN A 1 89 ? 2.482 2.478 2.707 1.00 91.44 89 ASN A C 1
ATOM 671 O O . ASN A 1 89 ? 2.401 1.269 2.501 1.00 91.44 89 ASN A O 1
ATOM 675 N N . THR A 1 90 ? 1.459 3.319 2.583 1.00 87.38 90 THR A N 1
ATOM 676 C CA . THR A 1 90 ? 0.115 2.857 2.254 1.00 87.38 90 THR A CA 1
ATOM 677 C C . THR A 1 90 ? 0.101 2.140 0.905 1.00 87.38 90 THR A C 1
ATOM 679 O O . THR A 1 90 ? 0.551 2.682 -0.093 1.00 87.38 90 THR A O 1
ATOM 682 N N . SER A 1 91 ? -0.405 0.911 0.898 1.00 89.75 91 SER A N 1
ATOM 683 C CA . SER A 1 91 ? -0.604 0.091 -0.298 1.00 89.75 91 SER A CA 1
ATOM 684 C C . SER A 1 91 ? -1.710 -0.913 -0.002 1.00 89.75 91 SER A C 1
ATOM 686 O O . SER A 1 91 ? -1.898 -1.288 1.162 1.00 89.75 91 SER A O 1
ATOM 688 N N . ILE A 1 92 ? -2.475 -1.312 -1.017 1.00 88.50 92 ILE A N 1
ATOM 689 C CA . ILE A 1 92 ? -3.578 -2.267 -0.870 1.00 88.50 92 ILE A CA 1
ATOM 690 C C . ILE A 1 92 ? -3.458 -3.341 -1.945 1.00 88.50 92 ILE A C 1
ATOM 692 O O . ILE A 1 92 ? -3.472 -3.035 -3.130 1.00 88.50 92 ILE A O 1
ATOM 696 N N . LEU A 1 93 ? -3.422 -4.608 -1.541 1.00 89.62 93 LEU A N 1
ATOM 697 C CA . LEU A 1 93 ? -3.617 -5.735 -2.449 1.00 89.62 93 LEU A CA 1
ATOM 698 C C . LEU A 1 93 ? -5.074 -6.190 -2.376 1.00 89.62 93 LEU A C 1
ATOM 700 O O . LEU A 1 93 ? -5.521 -6.668 -1.333 1.00 89.62 93 LEU A O 1
ATOM 704 N N . ILE A 1 94 ? -5.790 -6.061 -3.487 1.00 87.88 94 ILE A N 1
ATOM 705 C CA . ILE A 1 94 ? -7.174 -6.489 -3.676 1.00 87.88 94 ILE A CA 1
ATOM 706 C C . ILE A 1 94 ? -7.147 -7.798 -4.459 1.00 87.88 94 ILE A C 1
ATOM 708 O O . ILE A 1 94 ? -6.717 -7.832 -5.609 1.00 87.88 94 ILE A O 1
ATOM 712 N N . ARG A 1 95 ? -7.620 -8.884 -3.850 1.00 86.38 95 ARG A N 1
ATOM 713 C CA . ARG A 1 95 ? -7.669 -10.203 -4.502 1.00 86.38 95 ARG A CA 1
ATOM 714 C C . ARG A 1 95 ? -9.083 -10.711 -4.556 1.00 86.38 95 ARG A C 1
ATOM 716 O O . ARG A 1 95 ? -9.702 -10.714 -3.502 1.00 86.38 95 ARG A O 1
ATOM 723 N N . TYR A 1 96 ? -9.569 -11.180 -5.696 1.00 83.94 96 TYR A N 1
ATOM 724 C CA . TYR A 1 96 ? -10.899 -11.789 -5.802 1.00 83.94 96 TYR A CA 1
ATOM 725 C C . TYR A 1 96 ? -10.970 -12.847 -6.895 1.00 83.94 96 TYR A C 1
ATOM 727 O O . TYR A 1 96 ? -10.161 -12.854 -7.819 1.00 83.94 96 TYR A O 1
ATOM 735 N N . ALA A 1 97 ? -11.957 -13.733 -6.799 1.00 83.25 97 ALA A N 1
ATOM 736 C CA . ALA A 1 97 ? -12.339 -14.636 -7.873 1.00 83.25 97 ALA A CA 1
ATOM 737 C C . ALA A 1 97 ? -13.598 -14.128 -8.594 1.00 83.25 97 ALA A C 1
ATOM 739 O O . ALA A 1 97 ? -14.453 -13.459 -8.015 1.00 83.25 97 ALA A O 1
ATOM 740 N N . SER A 1 98 ? -13.695 -14.444 -9.873 1.00 77.62 98 SER A N 1
ATOM 741 C CA . SER A 1 98 ? -14.844 -14.236 -10.751 1.00 77.62 98 SER A CA 1
ATOM 742 C C . SER A 1 98 ? -14.973 -15.472 -11.648 1.00 77.62 98 SER A C 1
ATOM 744 O O . SER A 1 98 ? -14.071 -16.314 -11.672 1.00 77.62 98 SER A O 1
ATOM 746 N N . ASP A 1 99 ? -16.055 -15.566 -12.415 1.00 78.50 99 ASP A N 1
ATOM 747 C CA . ASP A 1 99 ? -16.263 -16.619 -13.421 1.00 78.50 99 ASP A CA 1
ATOM 748 C C . ASP A 1 99 ? -15.087 -16.693 -14.419 1.00 78.50 99 ASP A C 1
ATOM 750 O O . ASP A 1 99 ? -14.748 -17.761 -14.919 1.00 78.50 99 ASP A O 1
ATOM 754 N N . ASN A 1 100 ? -14.406 -15.562 -14.637 1.00 78.19 100 ASN A N 1
ATOM 755 C CA . ASN A 1 100 ? -13.262 -15.430 -15.543 1.00 78.19 100 ASN A CA 1
ATOM 756 C C . ASN A 1 100 ? -11.892 -15.691 -14.881 1.00 78.19 100 ASN A C 1
ATOM 758 O O . ASN A 1 100 ? -10.864 -15.434 -15.502 1.00 78.19 100 ASN A O 1
ATOM 762 N N . GLY A 1 101 ? -11.852 -16.154 -13.627 1.00 84.00 101 GLY A N 1
ATOM 763 C CA . GLY A 1 101 ? -10.612 -16.484 -12.917 1.00 84.00 101 GLY A CA 1
ATOM 764 C C . GLY A 1 101 ? -10.347 -15.642 -11.668 1.00 84.00 101 GLY A C 1
ATOM 765 O O . GLY A 1 101 ? -11.233 -14.979 -11.127 1.00 84.00 101 GLY A O 1
ATOM 766 N N . ARG A 1 102 ? -9.111 -15.717 -11.160 1.00 86.44 102 ARG A N 1
ATOM 767 C CA . ARG A 1 102 ? -8.655 -14.973 -9.976 1.00 86.44 102 ARG A CA 1
ATOM 768 C C . ARG A 1 102 ? -7.855 -13.752 -10.401 1.00 86.44 102 ARG A C 1
ATOM 770 O O . ARG A 1 102 ? -6.972 -13.880 -11.235 1.00 86.44 102 ARG A O 1
ATOM 777 N N . PHE A 1 103 ? -8.133 -12.625 -9.762 1.00 89.62 103 PHE A N 1
ATOM 778 C CA . PHE A 1 103 ? -7.508 -11.341 -10.040 1.00 89.62 103 PHE A CA 1
ATOM 779 C C . PHE A 1 103 ? -6.809 -10.802 -8.795 1.00 89.62 103 PHE A C 1
ATOM 781 O O . PHE A 1 103 ? -7.336 -10.906 -7.682 1.00 89.62 103 PHE A O 1
ATOM 788 N N . ASN A 1 104 ? -5.642 -10.201 -8.994 1.00 91.44 104 ASN A N 1
ATOM 789 C CA . ASN A 1 104 ? -4.822 -9.545 -7.991 1.00 91.44 104 ASN A CA 1
ATOM 790 C C . ASN A 1 104 ? -4.498 -8.124 -8.463 1.00 91.44 104 ASN A C 1
ATOM 792 O O . ASN A 1 104 ? -3.669 -7.922 -9.349 1.00 91.44 104 ASN A O 1
ATOM 796 N N . ILE A 1 105 ? -5.150 -7.140 -7.852 1.00 91.56 105 ILE A N 1
ATOM 797 C CA . ILE A 1 105 ? -4.950 -5.721 -8.142 1.00 91.56 105 ILE A CA 1
ATOM 798 C C . ILE A 1 105 ? -4.175 -5.106 -6.985 1.00 91.56 105 ILE A C 1
ATOM 800 O O . ILE A 1 105 ? -4.632 -5.129 -5.841 1.00 91.56 105 ILE A O 1
ATOM 804 N N . LEU A 1 106 ? -3.008 -4.551 -7.280 1.00 92.56 106 LEU A N 1
ATOM 805 C CA . LEU A 1 106 ? -2.220 -3.776 -6.336 1.00 92.56 106 LEU A CA 1
ATOM 806 C C . LEU A 1 106 ? -2.577 -2.293 -6.467 1.00 92.56 106 LEU A C 1
ATOM 808 O O . LEU A 1 106 ? -2.729 -1.775 -7.567 1.00 92.56 106 LEU A O 1
ATOM 812 N N . VAL A 1 107 ? -2.685 -1.596 -5.346 1.00 91.56 107 VAL A N 1
ATOM 813 C CA . VAL A 1 107 ? -2.809 -0.140 -5.282 1.00 91.56 107 VAL A CA 1
ATOM 814 C C . VAL A 1 107 ? -1.551 0.388 -4.617 1.00 91.56 107 VAL A C 1
ATOM 816 O O . VAL A 1 107 ? -1.305 0.054 -3.457 1.00 91.56 107 VAL A O 1
ATOM 819 N N . ASP A 1 108 ? -0.810 1.214 -5.349 1.00 93.25 108 ASP A N 1
ATOM 820 C CA . ASP A 1 108 ? 0.486 1.791 -4.993 1.00 93.25 108 ASP A CA 1
ATOM 821 C C . ASP A 1 108 ? 1.609 0.771 -4.719 1.00 93.25 108 ASP A C 1
ATOM 823 O O . ASP A 1 108 ? 1.430 -0.270 -4.083 1.00 93.25 108 ASP A O 1
ATOM 827 N N . ALA A 1 109 ? 2.814 1.125 -5.164 1.00 94.31 109 ALA A N 1
ATOM 828 C CA . ALA A 1 109 ? 4.074 0.426 -4.925 1.00 94.31 109 ALA A CA 1
ATOM 829 C C . ALA A 1 109 ? 5.101 1.419 -4.345 1.00 94.31 109 ALA A C 1
ATOM 831 O O . ALA A 1 109 ? 6.034 1.866 -5.012 1.00 94.31 109 ALA A O 1
ATOM 832 N N . GLY A 1 110 ? 4.891 1.824 -3.088 1.00 93.50 110 GLY A N 1
ATOM 833 C CA . GLY A 1 110 ? 5.768 2.764 -2.381 1.00 93.50 110 GLY A CA 1
ATOM 834 C C . GLY A 1 110 ? 7.152 2.206 -2.046 1.00 93.50 110 GLY A C 1
ATOM 835 O O . GLY A 1 110 ? 7.392 1.012 -2.160 1.00 93.50 110 GLY A O 1
ATOM 836 N N . LYS A 1 111 ? 8.056 3.037 -1.513 1.00 93.00 111 LYS A N 1
ATOM 837 C CA . LYS A 1 111 ? 9.441 2.645 -1.138 1.00 93.00 111 LYS A CA 1
ATOM 838 C C . LYS A 1 111 ? 9.588 1.489 -0.126 1.00 93.00 111 LYS A C 1
ATOM 840 O O . LYS A 1 111 ? 10.693 1.018 0.108 1.00 93.00 111 LYS A O 1
ATOM 845 N N . PHE A 1 112 ? 8.508 1.039 0.519 1.00 92.56 112 PHE A N 1
ATOM 846 C CA . PHE A 1 112 ? 8.512 -0.168 1.364 1.00 92.56 112 PHE A CA 1
ATOM 847 C C . PHE A 1 112 ? 7.875 -1.388 0.675 1.00 92.56 112 PHE A C 1
ATOM 849 O O . PHE A 1 112 ? 7.565 -2.381 1.348 1.00 92.56 112 PHE A O 1
ATOM 856 N N . PHE A 1 113 ? 7.627 -1.312 -0.634 1.00 93.12 113 PHE A N 1
ATOM 857 C CA . PHE A 1 113 ? 6.986 -2.367 -1.407 1.00 93.12 113 PHE A CA 1
ATOM 858 C C . PHE A 1 113 ? 7.800 -3.657 -1.349 1.00 93.12 113 PHE A C 1
ATOM 860 O O . PHE A 1 113 ? 7.237 -4.641 -0.883 1.00 93.12 113 PHE A O 1
ATOM 867 N N . TYR A 1 114 ? 9.107 -3.645 -1.645 1.00 93.12 114 TYR A N 1
ATOM 868 C CA . TYR A 1 114 ? 9.982 -4.823 -1.519 1.00 93.12 114 TYR A CA 1
ATOM 869 C C . TYR A 1 114 ? 9.763 -5.619 -0.221 1.00 93.12 114 TYR A C 1
ATOM 871 O O . TYR A 1 114 ? 9.440 -6.808 -0.225 1.00 93.12 114 TYR A O 1
ATOM 879 N N . HIS A 1 115 ? 9.846 -4.945 0.930 1.00 91.50 115 HIS A N 1
ATOM 880 C CA . HIS A 1 115 ? 9.649 -5.589 2.230 1.00 91.50 115 HIS A CA 1
ATOM 881 C C . HIS A 1 115 ? 8.225 -6.115 2.432 1.00 91.50 115 HIS A C 1
ATOM 883 O O . HIS A 1 115 ? 8.037 -7.156 3.065 1.00 91.50 115 HIS A O 1
ATOM 889 N N . SER A 1 116 ? 7.221 -5.383 1.948 1.00 90.75 116 SER A N 1
ATOM 890 C CA . SER A 1 116 ? 5.818 -5.804 2.020 1.00 90.75 116 SER A CA 1
ATOM 891 C C . SER A 1 116 ? 5.587 -7.039 1.152 1.00 90.75 116 SER A C 1
ATOM 893 O O . SER A 1 116 ? 4.994 -8.007 1.622 1.00 90.75 116 SER A O 1
ATOM 895 N N . ALA A 1 117 ? 6.122 -7.028 -0.067 1.00 91.25 117 ALA A N 1
ATOM 896 C CA . ALA A 1 117 ? 6.042 -8.097 -1.043 1.00 91.25 117 ALA A CA 1
ATOM 897 C C . ALA A 1 117 ? 6.653 -9.389 -0.493 1.00 91.25 117 ALA A C 1
ATOM 899 O O . ALA A 1 117 ? 5.952 -10.392 -0.377 1.00 91.25 117 ALA A O 1
ATOM 900 N N . LEU A 1 118 ? 7.905 -9.340 -0.027 1.00 91.31 118 LEU A N 1
ATOM 901 C CA . LEU A 1 118 ? 8.586 -10.501 0.555 1.00 91.31 118 LEU A CA 1
ATOM 902 C C . LEU A 1 118 ? 7.866 -11.082 1.774 1.00 91.31 118 LEU A C 1
ATOM 904 O O . LEU A 1 118 ? 7.851 -12.295 1.962 1.00 91.31 118 LEU A O 1
ATOM 908 N N . THR A 1 119 ? 7.276 -10.226 2.612 1.00 90.62 119 THR A N 1
ATOM 909 C CA . THR A 1 119 ? 6.577 -10.693 3.816 1.00 90.62 119 THR A CA 1
ATOM 910 C C . THR A 1 119 ? 5.244 -11.340 3.444 1.00 90.62 119 THR A C 1
ATOM 912 O O . THR A 1 119 ? 4.925 -12.430 3.908 1.00 90.62 119 THR A O 1
ATOM 915 N N . TRP A 1 120 ? 4.434 -10.659 2.635 1.00 89.25 120 TRP A N 1
ATOM 916 C CA . TRP A 1 120 ? 3.011 -10.963 2.524 1.00 89.25 120 TRP A CA 1
ATOM 917 C C . TRP A 1 120 ? 2.655 -11.796 1.299 1.00 89.25 120 TRP A C 1
ATOM 919 O O . TRP A 1 120 ? 1.763 -12.641 1.369 1.00 89.25 120 TRP A O 1
ATOM 929 N N . PHE A 1 121 ? 3.340 -11.598 0.176 1.00 90.19 121 PHE A N 1
ATOM 930 C CA . PHE A 1 121 ? 2.985 -12.267 -1.073 1.00 90.19 121 PHE A CA 1
ATOM 931 C C . PHE A 1 121 ? 3.169 -13.792 -1.008 1.00 90.19 121 PHE A C 1
ATOM 933 O O . PHE A 1 121 ? 2.234 -14.492 -1.414 1.00 90.19 121 PHE A O 1
ATOM 940 N N . PRO A 1 122 ? 4.249 -14.342 -0.408 1.00 90.50 122 PRO A N 1
ATOM 941 C CA . PRO A 1 122 ? 4.368 -15.784 -0.191 1.00 90.50 122 PRO A CA 1
ATOM 942 C C . PRO A 1 122 ? 3.288 -16.341 0.742 1.00 90.50 122 PRO A C 1
ATOM 944 O O . PRO A 1 122 ? 2.668 -17.352 0.418 1.00 90.50 122 PRO A O 1
ATOM 947 N N . ILE A 1 123 ? 3.000 -15.651 1.856 1.00 88.88 123 ILE A N 1
ATOM 948 C CA . ILE A 1 123 ? 1.974 -16.058 2.838 1.00 88.88 123 ILE A CA 1
ATOM 949 C C . ILE A 1 123 ? 0.598 -16.151 2.180 1.00 88.88 123 ILE A C 1
ATOM 951 O O . ILE A 1 123 ? -0.190 -17.054 2.462 1.00 88.88 123 ILE A O 1
ATOM 955 N N . PHE A 1 124 ? 0.298 -15.223 1.275 1.00 85.06 124 PHE A N 1
ATOM 956 C CA . PHE A 1 124 ? -0.962 -15.222 0.550 1.00 85.06 124 PHE A CA 1
ATOM 957 C C . PHE A 1 124 ? -0.956 -16.130 -0.682 1.00 85.06 124 PHE A C 1
ATOM 959 O O . PHE A 1 124 ? -2.009 -16.306 -1.297 1.00 85.06 124 PHE A O 1
ATOM 966 N N . GLY A 1 125 ? 0.183 -16.705 -1.070 1.00 88.94 125 GLY A N 1
ATOM 967 C CA . GLY A 1 125 ? 0.311 -17.451 -2.319 1.00 88.94 125 GLY A CA 1
ATOM 968 C C . GLY A 1 125 ? -0.036 -16.583 -3.529 1.00 88.94 125 GLY A C 1
ATOM 969 O O . GLY A 1 125 ? -0.823 -16.993 -4.383 1.00 88.94 125 GLY A O 1
ATOM 970 N N . LEU A 1 126 ? 0.459 -15.343 -3.557 1.00 89.88 126 LEU A N 1
ATOM 971 C CA . LEU A 1 126 ? 0.344 -14.463 -4.716 1.00 89.88 126 LEU A CA 1
ATOM 972 C C . LEU A 1 126 ? 1.298 -14.957 -5.809 1.00 89.88 126 LEU A C 1
ATOM 974 O O . LEU A 1 126 ? 2.473 -15.189 -5.538 1.00 89.88 126 LEU A O 1
ATOM 978 N N . ARG A 1 127 ? 0.782 -15.165 -7.022 1.00 89.81 127 ARG A N 1
ATOM 979 C CA . ARG A 1 127 ? 1.544 -15.750 -8.140 1.00 89.81 127 ARG A CA 1
ATOM 980 C C . ARG A 1 127 ? 1.612 -14.856 -9.372 1.00 89.81 127 ARG A C 1
ATOM 982 O O . ARG A 1 127 ? 2.414 -15.117 -10.251 1.00 89.81 127 ARG A O 1
ATOM 989 N N . ASN A 1 128 ? 0.798 -13.813 -9.417 1.00 92.75 128 ASN A N 1
ATOM 990 C CA . ASN A 1 128 ? 0.732 -12.841 -10.494 1.00 92.75 128 ASN A CA 1
ATOM 991 C C . ASN A 1 128 ? 0.124 -11.537 -9.957 1.00 92.75 128 ASN A C 1
ATOM 993 O O . ASN A 1 128 ? -0.578 -11.544 -8.939 1.00 92.75 128 ASN A O 1
ATOM 997 N N . ILE A 1 129 ? 0.385 -10.439 -10.654 1.00 94.75 129 ILE A N 1
ATOM 998 C CA . ILE A 1 129 ? -0.213 -9.121 -10.446 1.00 94.75 129 ILE A CA 1
ATOM 999 C C . ILE A 1 129 ? -0.918 -8.750 -11.750 1.00 94.75 129 ILE A C 1
ATOM 1001 O O . ILE A 1 129 ? -0.268 -8.557 -12.772 1.00 94.75 129 ILE A O 1
ATOM 1005 N N . ASP A 1 130 ? -2.245 -8.674 -11.726 1.00 94.75 130 ASP A N 1
ATOM 1006 C CA . ASP A 1 130 ? -3.047 -8.409 -12.928 1.00 94.75 130 ASP A CA 1
ATOM 1007 C C . ASP A 1 130 ? -3.094 -6.917 -13.264 1.00 94.75 130 ASP A C 1
ATOM 1009 O O . ASP A 1 130 ? -3.196 -6.535 -14.426 1.00 94.75 130 ASP A O 1
ATOM 1013 N N . ALA A 1 131 ? -2.993 -6.063 -12.246 1.00 94.94 131 ALA A N 1
ATOM 1014 C CA . ALA A 1 131 ? -2.904 -4.622 -12.419 1.00 94.94 131 ALA A CA 1
ATOM 1015 C C . ALA A 1 131 ? -2.251 -3.959 -11.206 1.00 94.94 131 ALA A C 1
ATOM 1017 O O . ALA A 1 131 ? -2.453 -4.388 -10.066 1.00 94.94 131 ALA A O 1
ATOM 1018 N N . VAL A 1 132 ? -1.546 -2.857 -11.447 1.00 95.25 132 VAL A N 1
ATOM 1019 C CA . VAL A 1 132 ? -1.131 -1.902 -10.417 1.00 95.25 132 VAL A CA 1
ATOM 1020 C C . VAL A 1 132 ? -1.821 -0.573 -10.694 1.00 95.25 132 VAL A C 1
ATOM 1022 O O . VAL A 1 132 ? -1.752 -0.053 -11.803 1.00 95.25 132 VAL A O 1
ATOM 1025 N N . ILE A 1 133 ? -2.485 -0.005 -9.696 1.00 93.19 133 ILE A N 1
ATOM 1026 C CA . ILE A 1 133 ? -3.105 1.318 -9.762 1.00 93.19 133 ILE A CA 1
ATOM 1027 C C . ILE A 1 133 ? -2.245 2.273 -8.943 1.00 93.19 133 ILE A C 1
ATOM 1029 O O . ILE A 1 133 ? -2.091 2.078 -7.739 1.00 93.19 133 ILE A O 1
ATOM 1033 N N . ILE A 1 134 ? -1.716 3.311 -9.583 1.00 91.94 134 ILE A N 1
ATOM 1034 C CA . ILE A 1 134 ? -0.956 4.368 -8.916 1.00 91.94 134 ILE A CA 1
ATOM 1035 C C . ILE A 1 134 ? -1.897 5.514 -8.571 1.00 91.94 134 ILE A C 1
ATOM 1037 O O . ILE A 1 134 ? -2.580 6.079 -9.430 1.00 91.94 134 ILE A O 1
ATOM 1041 N N . THR A 1 135 ? -1.947 5.850 -7.287 1.00 86.44 135 THR A N 1
ATOM 1042 C CA . THR A 1 135 ? -2.832 6.888 -6.770 1.00 86.44 135 THR A CA 1
ATOM 1043 C C . THR A 1 135 ? -2.281 8.282 -7.013 1.00 86.44 135 THR A C 1
ATOM 1045 O O . THR A 1 135 ? -3.086 9.169 -7.307 1.00 86.44 135 THR A O 1
ATOM 1048 N N . HIS A 1 136 ? -0.960 8.451 -6.875 1.00 88.19 136 HIS A N 1
ATOM 1049 C CA . HIS A 1 136 ? -0.204 9.684 -7.098 1.00 88.19 136 HIS A CA 1
ATOM 1050 C C . HIS A 1 136 ? 1.309 9.409 -7.234 1.00 88.19 136 HIS A C 1
ATOM 1052 O O . HIS A 1 136 ? 1.781 8.337 -6.863 1.00 88.19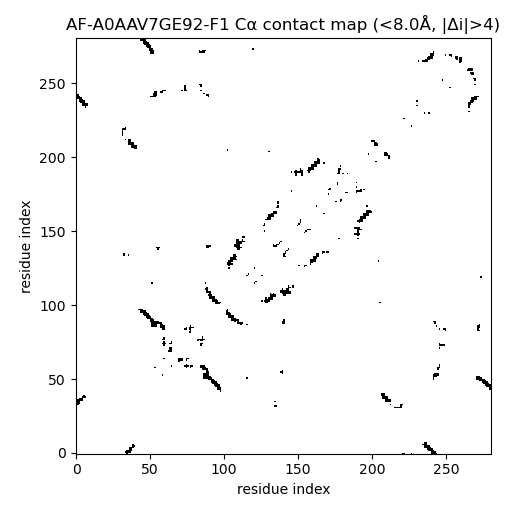 136 HIS A O 1
ATOM 1058 N N . SER A 1 137 ? 2.092 10.374 -7.723 1.00 90.75 137 SER A N 1
ATOM 1059 C CA . SER A 1 137 ? 3.515 10.193 -8.065 1.00 90.75 137 SER A CA 1
ATOM 1060 C C . SER A 1 137 ? 4.534 10.463 -6.943 1.00 90.75 137 SER A C 1
ATOM 1062 O O . SER A 1 137 ? 5.704 10.723 -7.232 1.00 90.75 137 SER A O 1
ATOM 1064 N N . HIS A 1 138 ? 4.148 10.458 -5.664 1.00 91.88 138 HIS A N 1
ATOM 1065 C CA . HIS A 1 138 ? 5.122 10.615 -4.574 1.00 91.88 138 HIS A CA 1
ATOM 1066 C C . HIS A 1 138 ? 5.835 9.296 -4.245 1.00 91.88 138 HIS A C 1
ATOM 1068 O O . HIS A 1 138 ? 5.309 8.207 -4.466 1.00 91.88 138 HIS A O 1
ATOM 1074 N N . ALA A 1 139 ? 7.037 9.377 -3.665 1.00 92.69 139 ALA A N 1
ATOM 1075 C CA . ALA A 1 139 ? 7.875 8.210 -3.362 1.00 92.69 139 ALA A CA 1
ATOM 1076 C C . ALA A 1 139 ? 7.205 7.168 -2.441 1.00 92.69 139 ALA A C 1
ATOM 1078 O O . ALA A 1 139 ? 7.556 5.989 -2.456 1.00 92.69 139 ALA A O 1
ATOM 1079 N N . ASP A 1 140 ? 6.231 7.574 -1.634 1.00 89.06 140 ASP A N 1
ATOM 1080 C CA . ASP A 1 140 ? 5.435 6.665 -0.816 1.00 89.06 140 ASP A CA 1
ATOM 1081 C C . ASP A 1 140 ? 4.377 5.877 -1.591 1.00 89.06 140 ASP A C 1
ATOM 1083 O O . ASP A 1 140 ? 3.896 4.878 -1.067 1.00 89.06 140 ASP A O 1
ATOM 1087 N N . ALA A 1 141 ? 4.083 6.258 -2.832 1.00 90.56 141 ALA A N 1
ATOM 1088 C CA . ALA A 1 141 ? 3.209 5.526 -3.744 1.00 90.56 141 ALA A CA 1
ATOM 1089 C C .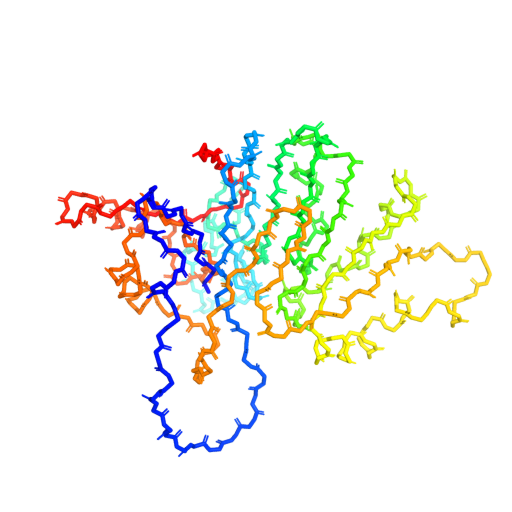 ALA A 1 141 ? 3.957 4.852 -4.906 1.00 90.56 141 ALA A C 1
ATOM 1091 O O . ALA A 1 141 ? 3.494 3.821 -5.388 1.00 90.56 141 ALA A O 1
ATOM 1092 N N . ILE A 1 142 ? 5.107 5.389 -5.337 1.00 95.19 142 ILE A N 1
ATOM 1093 C CA . ILE A 1 142 ? 5.847 4.873 -6.509 1.00 95.19 142 ILE A CA 1
ATOM 1094 C C . ILE A 1 142 ? 7.295 4.452 -6.233 1.00 95.19 142 ILE A C 1
ATOM 1096 O O . ILE A 1 142 ? 7.951 3.913 -7.116 1.00 95.19 142 ILE A O 1
ATOM 1100 N N . GLY A 1 143 ? 7.832 4.704 -5.037 1.00 94.88 143 GLY A N 1
ATOM 1101 C CA . GLY A 1 143 ? 9.265 4.534 -4.764 1.00 94.88 143 GLY A CA 1
ATOM 1102 C C . GLY A 1 143 ? 9.781 3.092 -4.780 1.00 94.88 143 GLY A C 1
ATOM 1103 O O . GLY A 1 143 ? 10.983 2.901 -4.652 1.00 94.88 143 GLY A O 1
ATOM 1104 N N . GLY A 1 144 ? 8.899 2.097 -4.890 1.00 94.69 144 GLY A N 1
ATOM 1105 C CA . GLY A 1 144 ? 9.233 0.680 -5.044 1.00 94.69 144 GLY A CA 1
ATOM 1106 C C . GLY A 1 144 ? 8.811 0.114 -6.400 1.00 94.69 144 GLY A C 1
ATOM 1107 O O . GLY A 1 144 ? 8.670 -1.095 -6.534 1.00 94.69 144 GLY A O 1
ATOM 1108 N N . LEU A 1 145 ? 8.561 0.957 -7.411 1.00 93.69 145 LEU A N 1
ATOM 1109 C CA . LEU A 1 145 ? 8.191 0.482 -8.750 1.00 93.69 145 LEU A CA 1
ATOM 1110 C C . LEU A 1 145 ? 9.262 -0.409 -9.385 1.00 93.69 145 LEU A C 1
ATOM 1112 O O . LEU A 1 145 ? 8.914 -1.347 -10.097 1.00 93.69 145 LEU A O 1
ATOM 1116 N N . ASP A 1 146 ? 10.543 -0.142 -9.122 1.00 94.00 146 ASP A N 1
ATOM 1117 C CA . ASP A 1 146 ? 11.638 -0.955 -9.660 1.00 94.00 146 ASP A CA 1
ATOM 1118 C C . ASP A 1 146 ? 11.622 -2.392 -9.126 1.00 94.00 146 ASP A C 1
ATOM 1120 O O . ASP A 1 146 ? 11.996 -3.318 -9.836 1.00 94.00 146 ASP A O 1
ATOM 1124 N N . ASP A 1 147 ? 11.086 -2.619 -7.926 1.00 93.88 147 ASP A N 1
ATOM 1125 C CA . ASP A 1 147 ? 10.957 -3.963 -7.355 1.00 93.88 147 ASP A CA 1
ATOM 1126 C C . ASP A 1 147 ? 10.008 -4.863 -8.177 1.00 93.88 147 ASP A C 1
ATOM 1128 O O . ASP A 1 147 ? 10.066 -6.089 -8.074 1.00 93.88 147 ASP A O 1
ATOM 1132 N N . LEU A 1 148 ? 9.129 -4.285 -9.012 1.00 93.50 148 LEU A N 1
ATOM 1133 C CA . LEU A 1 148 ? 8.267 -5.045 -9.930 1.00 93.50 148 LEU A CA 1
ATOM 1134 C C . LEU A 1 148 ? 9.054 -5.709 -11.070 1.00 93.50 148 LEU A C 1
ATOM 1136 O O . LEU A 1 148 ? 8.531 -6.613 -11.719 1.00 93.50 148 LEU A O 1
ATOM 1140 N N . ARG A 1 149 ? 10.305 -5.294 -11.293 1.00 91.88 149 ARG A N 1
ATOM 1141 C CA . ARG A 1 149 ? 11.229 -5.873 -12.276 1.00 91.88 149 ARG A CA 1
ATOM 1142 C C . ARG A 1 149 ? 11.448 -7.366 -12.070 1.00 91.88 149 ARG A C 1
ATOM 1144 O O . ARG A 1 149 ? 11.506 -8.116 -13.036 1.00 91.88 149 ARG A O 1
ATOM 1151 N N . ASP A 1 150 ? 11.576 -7.812 -10.823 1.00 91.12 150 ASP A N 1
ATOM 1152 C CA . ASP A 1 150 ? 11.766 -9.240 -10.541 1.00 91.12 150 ASP A CA 1
ATOM 1153 C C . ASP A 1 150 ? 10.546 -10.056 -10.996 1.00 91.12 150 ASP A C 1
ATOM 1155 O O . ASP A 1 150 ? 10.669 -11.144 -11.555 1.00 91.12 150 ASP A O 1
ATOM 1159 N N . TRP A 1 151 ? 9.355 -9.471 -10.858 1.00 91.06 151 TRP A N 1
ATOM 1160 C CA . TRP A 1 151 ? 8.113 -10.070 -11.324 1.00 91.06 151 TRP A CA 1
ATOM 1161 C C . TRP A 1 151 ? 8.076 -10.217 -12.842 1.00 91.06 151 TRP A C 1
ATOM 1163 O O . TRP A 1 151 ? 7.719 -11.282 -13.343 1.00 91.06 151 TRP A O 1
ATOM 1173 N N . THR A 1 152 ? 8.424 -9.157 -13.568 1.00 92.56 152 THR A N 1
ATOM 1174 C CA . THR A 1 152 ? 8.350 -9.132 -15.035 1.00 92.56 152 THR A CA 1
ATOM 1175 C C . THR A 1 152 ? 9.453 -9.958 -15.697 1.00 92.56 152 THR A C 1
ATOM 1177 O O . THR A 1 152 ? 9.257 -10.504 -16.777 1.00 92.56 152 THR A O 1
ATOM 1180 N N . ASN A 1 153 ? 10.586 -10.134 -15.016 1.00 91.00 153 ASN A N 1
ATOM 1181 C CA . ASN A 1 153 ? 11.685 -10.963 -15.510 1.00 91.00 153 ASN A CA 1
ATOM 1182 C C . ASN A 1 153 ? 11.523 -12.451 -15.180 1.00 91.00 153 ASN A C 1
ATOM 1184 O O . ASN A 1 153 ? 11.950 -13.292 -15.968 1.00 91.00 153 ASN A O 1
ATOM 1188 N N . ASN A 1 154 ? 10.936 -12.788 -14.024 1.00 92.56 154 ASN A N 1
ATOM 1189 C CA . ASN A 1 154 ? 10.997 -14.153 -13.484 1.00 92.56 154 ASN A CA 1
ATOM 1190 C C . ASN A 1 154 ? 9.633 -14.802 -13.196 1.00 92.56 154 ASN A C 1
ATOM 1192 O O . ASN A 1 154 ? 9.588 -15.998 -12.906 1.00 92.56 154 ASN A O 1
ATOM 1196 N N . VAL A 1 155 ? 8.520 -14.057 -13.242 1.00 92.44 155 VAL A N 1
ATOM 1197 C CA . VAL A 1 155 ? 7.201 -14.560 -12.801 1.00 92.44 155 VAL A CA 1
ATOM 1198 C C . VAL A 1 155 ? 6.106 -14.402 -13.857 1.00 92.44 155 VAL A C 1
ATOM 1200 O O . VAL A 1 155 ? 5.323 -15.328 -14.061 1.00 92.44 155 VAL A O 1
ATOM 1203 N N . GLN A 1 156 ? 6.015 -13.250 -14.521 1.00 94.50 156 GLN A N 1
ATOM 1204 C CA . GLN A 1 156 ? 4.994 -12.958 -15.532 1.00 94.50 156 GLN A CA 1
ATOM 1205 C C . GLN A 1 156 ? 5.567 -12.054 -16.630 1.00 94.50 156 GLN A C 1
ATOM 1207 O O . GLN A 1 156 ? 6.490 -11.315 -16.344 1.00 94.50 156 GLN A O 1
ATOM 1212 N N . PRO A 1 157 ? 5.034 -12.051 -17.862 1.00 92.94 157 PRO A N 1
ATOM 1213 C CA . PRO A 1 157 ? 5.673 -11.343 -18.975 1.00 92.94 157 PRO A CA 1
ATOM 1214 C C . PRO A 1 157 ? 5.594 -9.814 -18.886 1.00 92.94 157 PRO A C 1
ATOM 1216 O O . PRO A 1 157 ? 6.462 -9.140 -19.416 1.00 92.94 157 PRO A O 1
ATOM 1219 N N . PHE A 1 158 ? 4.549 -9.260 -18.268 1.00 94.75 158 PHE A N 1
ATOM 1220 C CA . PHE A 1 158 ? 4.362 -7.814 -18.126 1.00 94.75 158 PHE A CA 1
ATOM 1221 C C . PHE A 1 158 ? 3.414 -7.491 -16.970 1.00 94.75 158 PHE A C 1
ATOM 1223 O O . PHE A 1 158 ? 2.645 -8.355 -16.537 1.00 94.75 158 PHE A O 1
ATOM 1230 N N . ILE A 1 159 ? 3.427 -6.242 -16.495 1.00 96.38 159 ILE A N 1
ATOM 1231 C CA . ILE A 1 159 ? 2.465 -5.728 -15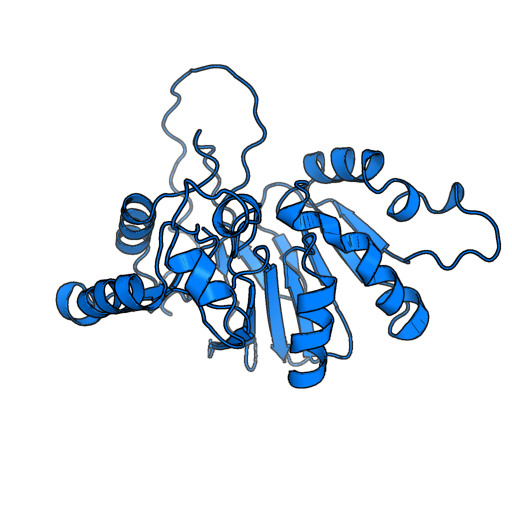.506 1.00 96.38 159 ILE A CA 1
ATOM 1232 C C . ILE A 1 159 ? 1.783 -4.454 -16.035 1.00 96.38 159 ILE A C 1
ATOM 1234 O O . ILE A 1 159 ? 2.464 -3.451 -16.268 1.00 96.38 159 ILE A O 1
ATOM 1238 N N . PRO A 1 160 ? 0.443 -4.435 -16.167 1.00 96.50 160 PRO A N 1
ATOM 1239 C CA . PRO A 1 160 ? -0.310 -3.216 -16.451 1.00 96.50 160 PRO A CA 1
ATOM 1240 C C . PRO A 1 160 ? -0.280 -2.229 -15.277 1.00 96.50 160 PRO A C 1
ATOM 1242 O O . PRO A 1 160 ? -0.696 -2.554 -14.162 1.00 96.50 160 PRO A O 1
ATOM 1245 N N . ILE A 1 161 ? 0.157 -0.998 -15.540 1.00 96.00 161 ILE A N 1
ATOM 1246 C CA . ILE A 1 161 ? 0.168 0.122 -14.596 1.00 96.00 161 ILE A CA 1
ATOM 1247 C C . ILE A 1 161 ? -0.898 1.140 -15.005 1.00 96.00 161 ILE A C 1
ATOM 1249 O O . ILE A 1 161 ? -0.846 1.673 -16.105 1.00 96.00 161 ILE A O 1
ATOM 1253 N N . TYR A 1 162 ? -1.843 1.456 -14.126 1.00 94.31 162 TYR A N 1
ATOM 1254 C CA . TYR A 1 162 ? -2.881 2.465 -14.342 1.00 94.31 162 TYR A CA 1
ATOM 1255 C C . TYR A 1 162 ? -2.548 3.725 -13.551 1.00 94.31 162 TYR A C 1
ATOM 1257 O O . TYR A 1 162 ? -2.434 3.678 -12.326 1.00 94.31 162 TYR A O 1
ATOM 1265 N N . VAL A 1 163 ? -2.397 4.856 -14.237 1.00 92.31 163 VAL A N 1
ATOM 1266 C CA . VAL A 1 163 ? -1.914 6.103 -13.624 1.00 92.31 163 VAL A CA 1
ATOM 1267 C C . VAL A 1 163 ? -2.496 7.332 -14.321 1.00 92.31 163 VAL A C 1
ATOM 1269 O O . VAL A 1 163 ? -2.749 7.315 -15.526 1.00 92.31 163 VAL A O 1
ATOM 1272 N N . ALA A 1 164 ? -2.769 8.401 -13.571 1.00 89.81 164 ALA A N 1
ATOM 1273 C CA . ALA A 1 164 ? -3.276 9.634 -14.162 1.00 89.81 164 ALA A CA 1
ATOM 1274 C C . ALA A 1 164 ? -2.186 10.333 -14.986 1.00 89.81 164 ALA A C 1
ATOM 1276 O O . ALA A 1 164 ? -0.995 10.221 -14.695 1.00 89.81 164 ALA A O 1
ATOM 1277 N N . LYS A 1 165 ? -2.592 11.100 -16.006 1.00 90.94 165 LYS A N 1
ATOM 1278 C CA . LYS A 1 165 ? -1.646 11.766 -16.918 1.00 90.94 165 LYS A CA 1
ATOM 1279 C C . LYS A 1 165 ? -0.612 12.615 -16.173 1.00 90.94 165 LYS A C 1
ATOM 1281 O O . LYS A 1 165 ? 0.565 12.540 -16.491 1.00 90.94 165 LYS A O 1
ATOM 1286 N N . HIS A 1 166 ? -1.044 13.401 -15.188 1.00 90.38 166 HIS A N 1
ATOM 1287 C CA . HIS A 1 166 ? -0.144 14.261 -14.418 1.00 90.38 166 HIS A CA 1
ATOM 1288 C C . HIS A 1 166 ? 0.943 13.461 -13.686 1.00 90.38 166 HIS A C 1
ATOM 1290 O O . HIS A 1 166 ? 2.122 13.784 -13.800 1.00 90.38 166 HIS A O 1
ATOM 1296 N N . ASP A 1 167 ? 0.553 12.392 -12.994 1.00 92.00 167 ASP A N 1
ATOM 1297 C CA . ASP A 1 167 ? 1.476 11.532 -12.255 1.00 92.00 167 ASP A CA 1
ATOM 1298 C C . ASP A 1 167 ? 2.428 10.779 -13.194 1.00 92.00 167 ASP A C 1
ATOM 1300 O O . ASP A 1 167 ? 3.614 10.638 -12.899 1.00 92.00 167 ASP A O 1
ATOM 1304 N N . PHE A 1 168 ? 1.941 10.362 -14.367 1.00 94.88 168 PHE A N 1
ATOM 1305 C CA . PHE A 1 168 ? 2.770 9.723 -15.387 1.00 94.88 168 PHE A CA 1
ATOM 1306 C C . PHE A 1 168 ? 3.885 10.641 -15.907 1.00 94.88 168 PHE A C 1
ATOM 1308 O O . PHE A 1 168 ? 5.016 10.194 -16.089 1.00 94.88 168 PHE A O 1
ATOM 1315 N N . GLU A 1 169 ? 3.607 11.936 -16.098 1.00 94.75 169 GLU A N 1
ATOM 1316 C CA . GLU A 1 169 ? 4.639 12.911 -16.480 1.00 94.75 169 GLU A CA 1
ATOM 1317 C C . GLU A 1 169 ? 5.752 13.012 -15.425 1.00 94.75 169 GLU A C 1
ATOM 1319 O O . GLU A 1 169 ? 6.929 13.096 -15.772 1.00 94.75 169 GLU A O 1
ATOM 1324 N N . VAL A 1 170 ? 5.410 12.922 -14.136 1.00 93.25 170 VAL A N 1
ATOM 1325 C CA . VAL A 1 170 ? 6.398 12.886 -13.043 1.00 93.25 170 VAL A CA 1
ATOM 1326 C C . VAL A 1 170 ? 7.180 11.571 -13.034 1.00 93.25 170 VAL A C 1
ATOM 1328 O O . VAL A 1 170 ? 8.397 11.556 -12.815 1.00 93.25 170 VAL A O 1
ATOM 1331 N N . MET A 1 171 ? 6.508 10.455 -13.306 1.00 94.19 171 MET A N 1
ATOM 1332 C CA . MET A 1 171 ? 7.139 9.136 -13.383 1.00 94.19 171 MET A CA 1
ATOM 1333 C C . MET A 1 171 ? 8.151 9.042 -14.525 1.00 94.19 171 MET A C 1
ATOM 1335 O O . MET A 1 171 ? 9.226 8.490 -14.314 1.00 94.19 171 MET A O 1
ATOM 1339 N N . LYS A 1 172 ? 7.884 9.664 -15.681 1.00 94.12 172 LYS A N 1
ATOM 1340 C CA . LYS A 1 172 ? 8.857 9.757 -16.785 1.00 94.12 172 LYS A CA 1
ATOM 1341 C C . LYS A 1 172 ? 10.172 10.418 -16.385 1.00 94.12 172 LYS A C 1
ATOM 1343 O O . LYS A 1 172 ? 11.198 10.098 -16.964 1.00 94.12 172 LYS A O 1
ATOM 1348 N N . MET A 1 173 ? 10.156 11.326 -15.411 1.00 92.69 173 MET A N 1
ATOM 1349 C CA . MET A 1 173 ? 11.373 11.984 -14.926 1.00 92.69 173 MET A CA 1
ATOM 1350 C C . MET A 1 173 ? 12.079 11.162 -13.842 1.00 92.69 173 MET A C 1
ATOM 1352 O O . MET A 1 173 ? 13.302 11.074 -13.820 1.00 92.69 173 MET A O 1
ATOM 1356 N N . THR A 1 174 ? 11.314 10.563 -12.928 1.00 93.12 174 THR A N 1
ATOM 1357 C CA . THR A 1 174 ? 11.853 9.894 -11.728 1.00 93.12 174 THR A CA 1
ATOM 1358 C C . THR A 1 174 ? 12.217 8.426 -11.949 1.00 93.12 174 THR A C 1
ATOM 1360 O O . THR A 1 174 ? 13.143 7.923 -11.320 1.00 93.12 174 THR A O 1
ATOM 1363 N N . HIS A 1 175 ? 11.512 7.753 -12.855 1.00 92.38 175 HIS A N 1
ATOM 1364 C CA . HIS A 1 175 ? 11.650 6.335 -13.187 1.00 92.38 175 HIS A CA 1
ATOM 1365 C C . HIS A 1 175 ? 11.799 6.160 -14.704 1.00 92.38 175 HIS A C 1
ATOM 1367 O O . HIS A 1 175 ? 11.234 5.238 -15.286 1.00 92.38 175 HIS A O 1
ATOM 1373 N N . TYR A 1 176 ? 12.531 7.072 -15.355 1.00 91.00 176 TYR A N 1
ATOM 1374 C CA . TYR A 1 176 ? 12.643 7.143 -16.816 1.00 91.00 176 TYR A CA 1
ATOM 1375 C C . TYR A 1 176 ? 12.993 5.790 -17.456 1.00 91.00 176 TYR A C 1
ATOM 1377 O O . TYR A 1 176 ? 12.368 5.412 -18.435 1.00 91.00 176 TYR A O 1
ATOM 1385 N N . TYR A 1 177 ? 13.897 5.020 -16.845 1.00 88.88 177 TYR A N 1
ATOM 1386 C CA . TYR A 1 177 ? 14.348 3.710 -17.329 1.00 88.88 177 TYR A CA 1
ATOM 1387 C C . TYR A 1 177 ? 13.293 2.592 -17.227 1.00 88.88 177 TYR A C 1
ATOM 1389 O O . TYR A 1 177 ? 13.469 1.535 -17.825 1.00 88.88 177 TYR A O 1
ATOM 1397 N N . LEU A 1 178 ? 12.224 2.792 -16.446 1.00 90.25 178 LEU A N 1
ATOM 1398 C CA . LEU A 1 178 ? 11.073 1.883 -16.389 1.00 90.25 178 LEU A CA 1
ATOM 1399 C C . LEU A 1 178 ? 9.987 2.267 -17.398 1.00 90.25 178 LEU A C 1
ATOM 1401 O O . LEU A 1 178 ? 9.114 1.452 -17.673 1.00 90.25 178 LEU A O 1
ATOM 1405 N N . VAL A 1 179 ? 9.997 3.511 -17.887 1.00 87.94 179 VAL A N 1
ATOM 1406 C CA . VAL A 1 179 ? 8.972 4.047 -18.795 1.00 87.94 179 VAL A CA 1
ATOM 1407 C C . VAL A 1 179 ? 9.447 4.033 -20.243 1.00 87.94 179 VAL A C 1
ATOM 1409 O O . VAL A 1 179 ? 8.689 3.675 -21.138 1.00 87.94 179 VAL A O 1
ATOM 1412 N N . ASP A 1 180 ? 10.692 4.434 -20.467 1.00 84.19 180 ASP A N 1
ATOM 1413 C CA . ASP A 1 180 ? 11.366 4.377 -21.751 1.00 84.19 180 ASP A CA 1
ATOM 1414 C C . ASP A 1 180 ? 12.462 3.316 -21.662 1.00 84.19 180 ASP A C 1
ATOM 1416 O O . ASP A 1 180 ? 13.521 3.532 -21.078 1.00 84.19 180 ASP A O 1
ATOM 1420 N N . THR A 1 181 ? 12.191 2.133 -22.203 1.00 76.31 181 THR A N 1
ATOM 1421 C CA . THR A 1 181 ? 13.153 1.027 -22.208 1.00 76.31 181 THR A CA 1
ATOM 1422 C C . THR A 1 181 ? 14.165 1.144 -23.349 1.00 76.31 181 THR A C 1
ATOM 1424 O O . THR A 1 181 ? 15.156 0.419 -23.353 1.00 76.31 181 THR A O 1
ATOM 1427 N N . SER A 1 182 ? 13.986 2.095 -24.281 1.00 73.94 182 SER A N 1
ATOM 1428 C CA . SER A 1 182 ? 14.905 2.303 -25.410 1.00 73.94 182 SER A CA 1
ATOM 1429 C C . SER A 1 182 ? 16.257 2.884 -24.993 1.00 73.94 182 SER A C 1
ATOM 1431 O O . SER A 1 182 ? 17.247 2.724 -25.702 1.00 73.94 182 SER A O 1
ATOM 1433 N N . VAL A 1 183 ? 16.323 3.517 -23.818 1.00 72.44 183 VAL A N 1
ATOM 1434 C CA . VAL A 1 183 ? 17.575 4.039 -23.249 1.00 72.44 183 VAL A CA 1
ATOM 1435 C C . VAL A 1 183 ? 18.412 2.964 -22.549 1.00 72.44 183 VAL A C 1
ATOM 1437 O O . VAL A 1 183 ? 19.479 3.270 -22.015 1.00 72.44 183 VAL A O 1
ATOM 1440 N N . VAL A 1 184 ? 17.934 1.718 -22.503 1.00 71.06 184 VAL A N 1
ATOM 1441 C CA . VAL A 1 184 ? 18.580 0.638 -21.761 1.00 71.06 184 VAL A CA 1
ATOM 1442 C C . VAL A 1 184 ? 19.469 -0.209 -22.675 1.00 71.06 184 VAL A C 1
ATOM 1444 O O . VAL A 1 184 ? 19.091 -0.574 -23.783 1.00 71.06 184 VAL A O 1
ATOM 1447 N N . LEU A 1 185 ? 20.679 -0.512 -22.196 1.00 71.06 185 LEU A N 1
ATOM 1448 C CA . LEU A 1 185 ? 21.669 -1.327 -22.900 1.00 71.06 185 LEU A CA 1
ATOM 1449 C C . LEU A 1 185 ? 21.176 -2.766 -23.1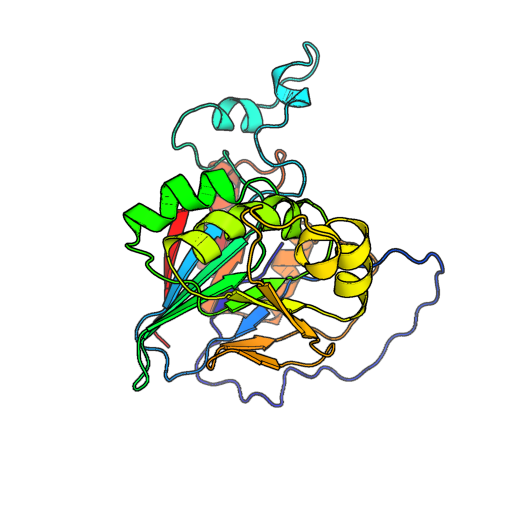20 1.00 71.06 185 LEU A C 1
ATOM 1451 O O . LEU A 1 185 ? 20.534 -3.353 -22.244 1.00 71.06 185 LEU A O 1
ATOM 1455 N N . GLU A 1 186 ? 21.561 -3.360 -24.252 1.00 63.09 186 GLU A N 1
ATOM 1456 C CA . GLU A 1 186 ? 21.331 -4.781 -24.521 1.00 63.09 186 GLU A CA 1
ATOM 1457 C C . GLU A 1 186 ? 21.902 -5.656 -23.390 1.00 63.09 18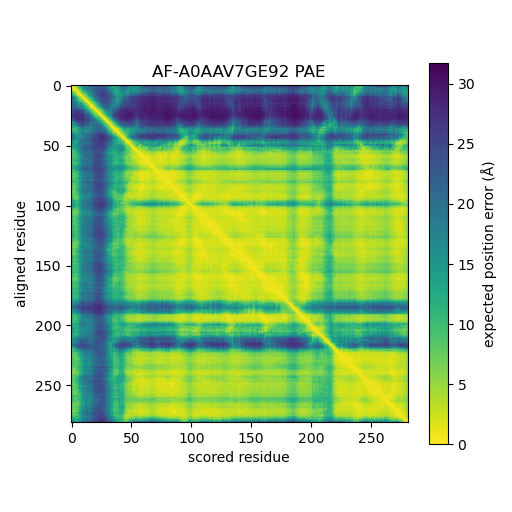6 GLU A C 1
ATOM 1459 O O . GLU A 1 186 ? 23.048 -5.496 -22.967 1.00 63.09 186 GLU A O 1
ATOM 1464 N N . GLY A 1 187 ? 21.085 -6.587 -22.888 1.00 63.59 187 GLY A N 1
ATOM 1465 C CA . GLY A 1 187 ? 21.449 -7.515 -21.811 1.00 63.59 187 GLY A CA 1
ATOM 1466 C C . GLY A 1 187 ? 21.109 -7.047 -20.392 1.00 63.59 187 GLY A C 1
ATOM 1467 O O . GLY A 1 187 ? 21.241 -7.833 -19.453 1.00 63.59 187 GLY A O 1
ATOM 1468 N N . ALA A 1 188 ? 20.635 -5.812 -20.199 1.00 73.31 188 ALA A N 1
ATOM 1469 C CA . ALA A 1 188 ? 20.111 -5.387 -18.905 1.00 73.31 188 ALA A CA 1
ATOM 1470 C C . ALA A 1 188 ? 18.692 -5.935 -18.678 1.00 73.31 188 ALA A C 1
ATOM 1472 O O . ALA A 1 188 ? 17.824 -5.860 -19.544 1.00 73.31 188 ALA A O 1
ATOM 1473 N N . ALA A 1 189 ? 18.447 -6.473 -17.483 1.00 75.00 189 ALA A N 1
ATOM 1474 C CA . ALA A 1 189 ? 17.140 -6.989 -17.096 1.00 75.00 189 ALA A CA 1
ATOM 1475 C C . ALA A 1 189 ? 16.225 -5.815 -16.701 1.00 75.00 189 ALA A C 1
ATOM 1477 O O . ALA A 1 189 ? 16.343 -5.289 -15.591 1.00 75.00 189 ALA A O 1
ATOM 1478 N N . VAL A 1 190 ? 15.360 -5.362 -17.610 1.00 79.88 190 VAL A N 1
ATOM 1479 C CA . VAL A 1 190 ? 14.451 -4.215 -17.412 1.00 79.88 190 VAL A CA 1
ATOM 1480 C C . VAL A 1 190 ? 13.044 -4.706 -17.137 1.00 79.88 190 VAL A C 1
ATOM 1482 O O . VAL A 1 190 ? 12.637 -5.734 -17.659 1.00 79.88 190 VAL A O 1
ATOM 1485 N N . SER A 1 191 ? 12.297 -3.969 -16.316 1.00 85.19 191 SER A N 1
ATOM 1486 C CA . SER A 1 191 ? 10.910 -4.326 -16.054 1.00 85.19 191 SER A CA 1
ATOM 1487 C C . SER A 1 191 ? 10.021 -4.064 -17.269 1.00 85.19 191 SER A C 1
ATOM 1489 O O . SER A 1 191 ? 10.023 -2.953 -17.795 1.00 85.19 191 SER A O 1
ATOM 1491 N N . GLU A 1 192 ? 9.200 -5.039 -17.650 1.00 91.38 192 GLU A N 1
ATOM 1492 C CA . GLU A 1 192 ? 8.165 -4.870 -18.676 1.00 91.38 192 GLU A CA 1
ATOM 1493 C C . GLU A 1 192 ? 6.869 -4.308 -18.050 1.00 91.38 192 GLU A C 1
ATOM 1495 O O . GLU A 1 192 ? 5.953 -5.040 -17.650 1.00 91.38 192 GLU A O 1
ATOM 1500 N N . LEU A 1 193 ? 6.804 -2.980 -17.903 1.00 94.31 193 LEU A N 1
ATOM 1501 C CA . LEU A 1 193 ? 5.649 -2.267 -17.342 1.00 94.31 193 LEU A CA 1
ATOM 1502 C C . LEU A 1 193 ? 4.819 -1.595 -18.444 1.00 94.31 193 LEU A C 1
ATOM 1504 O O . LEU A 1 193 ? 5.321 -0.775 -19.208 1.00 94.31 193 LEU A O 1
ATOM 1508 N N . GLN A 1 194 ? 3.515 -1.877 -18.482 1.00 94.38 194 GLN A N 1
ATOM 1509 C CA . GLN A 1 194 ? 2.600 -1.319 -19.482 1.00 94.38 194 GLN A CA 1
ATOM 1510 C C . GLN A 1 194 ? 1.766 -0.178 -18.899 1.00 94.38 194 GLN A C 1
ATOM 1512 O O . GLN A 1 194 ? 0.793 -0.407 -18.179 1.00 94.38 194 GLN A O 1
ATOM 1517 N N . PHE A 1 195 ? 2.125 1.064 -19.220 1.00 94.69 195 PHE A N 1
ATOM 1518 C CA . PHE A 1 195 ? 1.452 2.248 -18.682 1.00 94.69 195 PHE A CA 1
ATOM 1519 C C . PHE A 1 195 ? 0.149 2.577 -19.421 1.00 94.69 195 PHE A C 1
ATOM 1521 O O . PHE A 1 195 ? 0.128 2.871 -20.613 1.00 94.69 195 PHE A O 1
ATOM 1528 N N . ASN A 1 196 ? -0.945 2.590 -18.668 1.00 94.88 196 ASN A N 1
ATOM 1529 C CA . ASN A 1 196 ? -2.299 2.905 -19.093 1.00 94.88 196 ASN A CA 1
ATOM 1530 C C . ASN A 1 196 ? -2.730 4.226 -18.447 1.00 94.88 196 ASN A C 1
ATOM 1532 O O . ASN A 1 196 ? -2.930 4.308 -17.230 1.00 94.88 196 ASN A O 1
ATOM 1536 N N . ILE A 1 197 ? -2.888 5.271 -19.262 1.00 93.62 197 ILE A N 1
ATOM 1537 C CA . ILE A 1 197 ? -3.267 6.598 -18.767 1.00 93.62 197 ILE A CA 1
ATOM 1538 C C . ILE A 1 197 ? 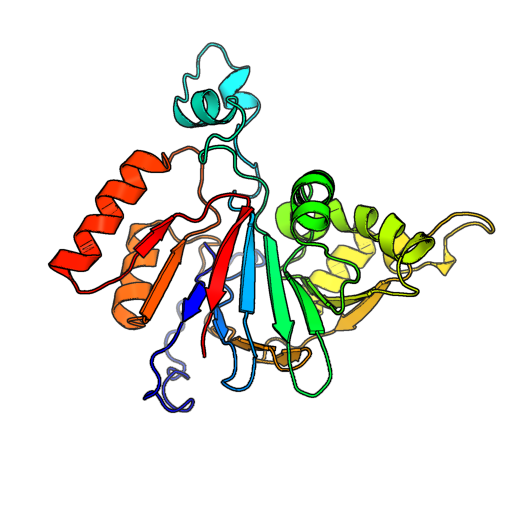-4.765 6.642 -18.470 1.00 93.62 197 ILE A C 1
ATOM 1540 O O . ILE A 1 197 ? -5.594 6.537 -19.374 1.00 93.62 197 ILE A O 1
ATOM 1544 N N . ILE A 1 198 ? -5.110 6.839 -17.199 1.00 87.44 198 ILE A N 1
ATOM 1545 C CA . ILE A 1 198 ? -6.498 6.978 -16.748 1.00 87.44 198 ILE A CA 1
ATOM 1546 C C . ILE A 1 198 ? -6.921 8.449 -16.693 1.00 87.44 198 ILE A C 1
ATOM 1548 O O . ILE A 1 198 ? -6.117 9.352 -16.442 1.00 87.44 198 ILE A O 1
ATOM 1552 N N . LYS A 1 199 ? -8.213 8.688 -16.928 1.00 79.75 199 LYS A N 1
ATOM 1553 C CA . LYS A 1 199 ? -8.854 9.993 -16.719 1.00 79.75 199 LYS A CA 1
ATOM 1554 C C . LYS A 1 199 ? -9.201 10.172 -15.237 1.00 79.75 199 LYS A C 1
ATOM 1556 O O . LYS A 1 199 ? -9.301 9.194 -14.504 1.00 79.75 199 LYS A O 1
ATOM 1561 N N . GLU A 1 200 ? -9.452 11.407 -14.806 1.00 68.62 200 GLU A N 1
ATOM 1562 C CA . GLU A 1 200 ? -9.921 11.721 -13.440 1.00 68.62 200 GLU A CA 1
ATOM 1563 C C . GLU A 1 200 ? -11.415 11.394 -13.217 1.00 68.62 200 GLU A C 1
ATOM 1565 O O . GLU A 1 200 ? -12.106 12.032 -12.427 1.00 68.62 200 GLU A O 1
ATOM 1570 N N . GLU A 1 201 ? -11.925 10.385 -13.917 1.00 68.62 201 GLU A N 1
ATOM 1571 C CA . GLU A 1 201 ? -13.294 9.886 -13.811 1.00 68.62 201 GLU A CA 1
ATOM 1572 C C . GLU A 1 201 ? -13.266 8.461 -13.238 1.00 68.62 201 GLU A C 1
ATOM 1574 O O . GLU A 1 201 ? -12.264 7.758 -13.406 1.00 68.62 201 GLU A O 1
ATOM 1579 N N . PRO A 1 202 ? -14.342 7.996 -12.573 1.00 68.44 202 PRO A N 1
ATOM 1580 C CA . PRO A 1 202 ? -14.453 6.605 -12.149 1.00 68.44 202 PRO A CA 1
ATOM 1581 C C . PRO A 1 202 ? -14.158 5.645 -13.305 1.00 68.44 202 PRO A C 1
ATOM 1583 O O . PRO A 1 202 ? -14.842 5.664 -14.328 1.00 68.44 202 PRO A O 1
ATOM 1586 N N . PHE A 1 203 ? -13.167 4.777 -13.126 1.00 66.38 203 PHE A N 1
ATOM 1587 C CA . PHE A 1 203 ? -12.765 3.783 -14.117 1.00 66.38 203 PHE A CA 1
ATOM 1588 C C . PHE A 1 203 ? -12.906 2.374 -13.544 1.00 66.38 203 PHE A C 1
ATOM 1590 O O . PHE A 1 203 ? -13.047 2.178 -12.332 1.00 66.38 203 PHE A O 1
ATOM 1597 N N . VAL A 1 204 ? -12.920 1.387 -14.439 1.00 71.88 204 VAL A N 1
ATOM 1598 C CA . VAL A 1 204 ? -13.046 -0.025 -14.080 1.00 71.88 204 VAL A CA 1
ATOM 1599 C C . VAL A 1 204 ? -11.780 -0.765 -14.484 1.00 71.88 204 VAL A C 1
ATOM 1601 O O . VAL A 1 204 ? -11.396 -0.737 -15.649 1.00 71.88 204 VAL A O 1
ATOM 1604 N N . VAL A 1 205 ? -11.171 -1.468 -13.530 1.00 68.62 205 VAL A N 1
ATOM 1605 C CA . VAL A 1 205 ? -10.042 -2.384 -13.760 1.00 68.62 205 VAL A CA 1
ATOM 1606 C C . VAL A 1 205 ? -10.480 -3.779 -13.349 1.00 68.62 205 VAL A C 1
ATOM 1608 O O . VAL A 1 205 ? -10.802 -4.007 -12.190 1.00 68.62 205 VAL A O 1
ATOM 1611 N N . HIS A 1 206 ? -10.560 -4.712 -14.297 1.00 69.62 206 HIS A N 1
ATOM 1612 C CA . HIS A 1 206 ? -10.952 -6.107 -14.043 1.00 69.62 206 HIS A CA 1
ATOM 1613 C C . HIS A 1 206 ? -12.263 -6.308 -13.239 1.00 69.62 206 HIS A C 1
ATOM 1615 O O . HIS A 1 206 ? -12.440 -7.352 -12.616 1.00 69.62 206 HIS A O 1
ATOM 1621 N N . ASN A 1 207 ? -13.226 -5.375 -13.307 1.00 61.12 207 ASN A N 1
ATOM 1622 C CA . ASN A 1 207 ? -14.479 -5.305 -12.513 1.00 61.12 207 ASN A CA 1
ATOM 1623 C C . ASN A 1 207 ? -14.378 -4.629 -11.128 1.00 61.12 207 ASN A C 1
ATOM 1625 O O . ASN A 1 207 ? -15.379 -4.558 -10.410 1.00 61.12 207 ASN A O 1
ATOM 1629 N N . LEU A 1 208 ? -13.221 -4.076 -10.764 1.00 57.72 208 LEU A N 1
ATOM 1630 C CA . LEU A 1 208 ? -13.068 -3.129 -9.660 1.00 57.72 208 LEU A CA 1
ATOM 1631 C C . LEU A 1 208 ? -13.411 -1.720 -10.155 1.00 57.72 208 LEU A C 1
ATOM 1633 O O . LEU A 1 208 ? -12.747 -1.231 -11.066 1.00 57.72 208 LEU A O 1
ATOM 1637 N N . LYS A 1 209 ? -14.416 -1.064 -9.562 1.00 54.62 209 LYS A N 1
ATOM 1638 C CA . LYS A 1 209 ? -14.732 0.339 -9.857 1.00 54.62 209 LYS A CA 1
ATOM 1639 C C . LYS A 1 209 ? -14.035 1.238 -8.841 1.00 54.62 209 LYS A C 1
ATOM 1641 O O . LYS A 1 209 ? -14.335 1.183 -7.647 1.00 54.62 209 LYS A O 1
ATOM 1646 N N . ASP A 1 210 ? -13.135 2.086 -9.319 1.00 52.22 210 ASP A N 1
ATOM 1647 C CA . ASP A 1 210 ? -12.590 3.156 -8.491 1.00 52.22 210 ASP A CA 1
ATOM 1648 C C . ASP A 1 210 ? -13.640 4.267 -8.358 1.00 52.22 210 ASP A C 1
ATOM 1650 O O . ASP A 1 210 ? -14.154 4.769 -9.361 1.00 52.22 210 ASP A O 1
ATOM 1654 N N . ALA A 1 211 ? -14.011 4.628 -7.131 1.00 49.28 211 ALA A N 1
ATOM 1655 C CA . ALA A 1 211 ? -14.925 5.730 -6.866 1.00 49.28 211 ALA A CA 1
ATOM 1656 C C . ALA A 1 211 ? -14.118 6.925 -6.363 1.00 49.28 211 ALA A C 1
ATOM 1658 O O . ALA A 1 211 ? -13.909 7.127 -5.164 1.00 49.28 211 ALA A O 1
ATOM 1659 N N . LEU A 1 212 ? -13.661 7.731 -7.316 1.00 44.56 212 LEU A N 1
ATOM 1660 C CA . LEU A 1 212 ? -13.061 9.024 -7.029 1.00 44.56 212 LEU A CA 1
ATOM 1661 C C . LEU A 1 212 ? -14.122 9.990 -6.497 1.00 44.56 212 LEU A C 1
ATOM 1663 O O . LEU A 1 212 ? -15.229 10.078 -7.033 1.00 44.56 212 LEU A O 1
ATOM 1667 N N . ARG A 1 213 ? -13.770 10.746 -5.452 1.00 41.50 213 ARG A N 1
ATOM 1668 C CA . ARG A 1 213 ? -14.542 11.921 -5.039 1.00 41.50 213 ARG A CA 1
ATOM 1669 C C . ARG A 1 213 ? -14.070 13.128 -5.870 1.00 41.50 213 ARG A C 1
ATOM 1671 O O . ARG A 1 213 ? -12.864 13.347 -5.932 1.00 41.50 213 ARG A O 1
ATOM 1678 N N . PRO A 1 214 ? -14.976 13.903 -6.490 1.00 34.91 214 PRO A N 1
ATOM 1679 C CA . PRO A 1 214 ? -14.610 14.909 -7.496 1.00 34.91 214 PRO A CA 1
ATOM 1680 C C . PRO A 1 214 ? -14.096 16.264 -6.963 1.00 34.91 214 PRO A C 1
ATOM 1682 O O . PRO A 1 214 ? -13.579 17.058 -7.742 1.00 34.91 214 PRO A O 1
ATOM 1685 N N . ASP A 1 215 ? -14.241 16.579 -5.676 1.00 40.94 215 ASP A N 1
ATOM 1686 C CA . ASP A 1 215 ? -14.029 17.943 -5.153 1.00 40.94 215 ASP A CA 1
ATOM 1687 C C . ASP A 1 215 ? -12.661 18.112 -4.497 1.00 40.94 215 ASP A C 1
ATOM 1689 O O . ASP A 1 215 ? -12.526 17.401 -3.516 1.00 40.94 215 ASP A O 1
ATOM 1693 N N . ARG A 1 216 ? -11.766 19.022 -4.996 1.00 41.53 216 ARG A N 1
ATOM 1694 C CA . ARG A 1 216 ? -10.361 19.460 -4.622 1.00 41.53 216 ARG A CA 1
ATOM 1695 C C . ARG A 1 216 ? -10.285 20.357 -3.380 1.00 41.53 216 ARG A C 1
ATOM 1697 O O . ARG A 1 216 ? -10.401 21.567 -3.473 1.00 41.53 216 ARG A O 1
ATOM 1704 N N . SER A 1 217 ? -9.964 19.763 -2.223 1.00 38.12 217 SER A N 1
ATOM 1705 C CA . SER A 1 217 ? -9.772 20.426 -0.924 1.00 38.12 217 SER A CA 1
ATOM 1706 C C . SER A 1 217 ? -8.284 20.551 -0.586 1.00 38.12 217 SER A C 1
ATOM 1708 O O . SER A 1 217 ? -7.514 19.626 -0.818 1.00 38.12 217 SER A O 1
ATOM 1710 N N . SER A 1 218 ? -7.893 21.677 0.006 1.00 35.44 218 SER A N 1
ATOM 1711 C CA . SER A 1 218 ? -6.516 22.178 0.161 1.00 35.44 218 SER A CA 1
ATOM 1712 C C . SER A 1 218 ? -5.601 21.447 1.161 1.00 35.44 218 SER A C 1
ATOM 1714 O O . SER A 1 218 ? -4.461 21.862 1.355 1.00 35.44 218 SER A O 1
ATOM 1716 N N . SER A 1 219 ? -6.045 20.356 1.794 1.00 40.41 219 SER A N 1
ATOM 1717 C CA . SER A 1 219 ? -5.226 19.565 2.727 1.00 40.41 219 SER A CA 1
ATOM 1718 C C . SER A 1 219 ? -4.989 18.152 2.187 1.00 40.41 219 SER A C 1
ATOM 1720 O O . SER A 1 219 ? -5.951 17.408 1.997 1.00 40.41 219 SER A O 1
ATOM 1722 N N . THR A 1 220 ? -3.727 17.749 2.020 1.00 53.06 220 THR A N 1
ATOM 1723 C CA . THR A 1 220 ? -3.319 16.439 1.461 1.00 53.06 220 THR A CA 1
ATOM 1724 C C . THR A 1 220 ? -3.723 15.231 2.316 1.00 53.06 220 THR A C 1
ATOM 1726 O O . THR A 1 220 ? -3.755 14.100 1.830 1.00 53.06 220 THR A O 1
ATOM 1729 N N . HIS A 1 221 ? -4.072 15.434 3.591 1.00 62.06 221 HIS A N 1
ATOM 1730 C CA . HIS A 1 221 ? -4.507 14.370 4.495 1.00 62.06 221 HIS A CA 1
ATOM 1731 C C . HIS A 1 221 ? -5.642 14.820 5.423 1.00 62.06 221 HIS A C 1
ATOM 1733 O O . HIS A 1 221 ? -5.657 15.945 5.918 1.00 62.06 221 HIS A O 1
ATOM 1739 N N . PHE A 1 222 ? -6.566 13.903 5.726 1.00 61.78 222 PHE A N 1
ATOM 1740 C CA . PHE A 1 222 ? -7.522 14.083 6.817 1.00 61.78 222 PHE A CA 1
ATOM 1741 C C . PHE A 1 222 ? -6.892 13.706 8.156 1.00 61.78 222 PHE A C 1
ATOM 1743 O O . PHE A 1 222 ? -6.327 12.620 8.297 1.00 61.78 222 PHE A O 1
ATOM 1750 N N . GLY A 1 223 ? -7.061 14.574 9.154 1.00 70.56 223 GLY A N 1
ATOM 1751 C CA . GLY A 1 223 ? -6.963 14.166 10.553 1.00 70.56 223 GLY A CA 1
ATOM 1752 C C . GLY A 1 223 ? -8.129 13.250 10.939 1.00 70.56 223 GLY A C 1
ATOM 1753 O O . GLY A 1 223 ? -9.181 13.268 10.294 1.00 70.56 223 GLY A O 1
ATOM 1754 N N . LEU A 1 224 ? -7.960 12.472 12.013 1.00 78.62 224 LEU A N 1
ATOM 1755 C CA . LEU A 1 224 ? -8.972 11.516 12.479 1.00 78.62 224 LEU A CA 1
ATOM 1756 C C . LEU A 1 224 ? -10.366 12.145 12.720 1.00 78.62 224 LEU A C 1
ATOM 1758 O O . LEU A 1 224 ? -11.345 11.536 12.296 1.00 78.62 224 LEU A O 1
ATOM 1762 N N . PRO A 1 225 ? -10.511 13.354 13.306 1.00 83.25 225 PRO A N 1
ATOM 1763 C CA . PRO A 1 225 ? -11.831 13.966 13.491 1.00 83.25 225 PRO A CA 1
ATOM 1764 C C . PRO A 1 225 ? -12.584 14.199 12.173 1.00 83.25 225 PRO A C 1
ATOM 1766 O O . PRO A 1 225 ? -13.718 13.752 12.021 1.00 83.25 225 PRO A O 1
ATOM 1769 N N . ARG A 1 226 ? -11.917 14.795 11.176 1.00 77.81 226 ARG A N 1
ATOM 1770 C CA . ARG A 1 226 ? -12.502 15.041 9.846 1.00 77.81 226 ARG A CA 1
ATOM 1771 C C . ARG A 1 226 ? -12.825 13.738 9.114 1.00 77.81 226 ARG A C 1
ATOM 1773 O O . ARG A 1 226 ? -13.846 13.620 8.449 1.00 77.81 226 ARG A O 1
ATOM 1780 N N . ALA A 1 227 ? -11.976 12.726 9.266 1.00 77.06 227 ALA A N 1
ATOM 1781 C CA . ALA A 1 227 ? -12.248 11.386 8.767 1.00 77.06 227 ALA A CA 1
ATOM 1782 C C . ALA A 1 227 ? -13.530 10.774 9.360 1.00 77.06 227 ALA A C 1
ATOM 1784 O O . ALA A 1 227 ? -14.329 10.197 8.624 1.00 77.06 227 ALA A O 1
ATOM 1785 N N . LEU A 1 228 ? -13.747 10.921 10.670 1.00 82.38 228 LEU A N 1
ATOM 1786 C CA . LEU A 1 228 ? -14.961 10.454 11.344 1.00 82.38 228 LEU A CA 1
ATOM 1787 C C . LEU A 1 228 ? -16.211 11.204 10.868 1.00 82.38 228 LEU A C 1
ATOM 1789 O O . LEU A 1 228 ? -17.257 10.583 10.699 1.00 82.38 228 LEU A O 1
ATOM 1793 N N . GLU A 1 229 ? -16.116 12.509 10.600 1.00 83.00 229 GLU A N 1
ATOM 1794 C CA . GLU A 1 229 ? -17.217 13.283 10.004 1.00 83.00 229 GLU A CA 1
ATOM 1795 C C . GLU A 1 229 ? -17.640 12.719 8.645 1.00 83.00 229 GLU A C 1
ATOM 1797 O O . GLU A 1 229 ? -18.831 12.530 8.396 1.00 83.00 229 GLU A O 1
ATOM 1802 N N . GLU A 1 230 ? -16.683 12.380 7.781 1.00 76.88 230 GLU A N 1
ATOM 1803 C CA . GLU A 1 230 ? -16.994 11.766 6.487 1.00 76.88 230 GLU A CA 1
ATOM 1804 C C . GLU A 1 230 ? -17.590 10.363 6.642 1.00 76.88 230 GLU A C 1
ATOM 1806 O O . GLU A 1 230 ? -18.547 10.022 5.946 1.00 76.88 230 GLU A O 1
ATOM 1811 N N . VAL A 1 231 ? -17.109 9.564 7.601 1.00 78.69 231 VAL A N 1
ATOM 1812 C CA . VAL A 1 231 ? -17.731 8.267 7.910 1.00 78.69 231 VAL A CA 1
ATOM 1813 C C . VAL A 1 231 ? -19.177 8.442 8.363 1.00 78.69 231 VAL A C 1
ATOM 1815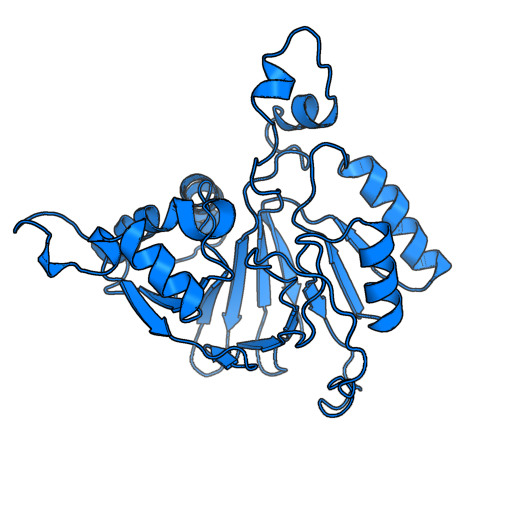 O O . VAL A 1 231 ? -20.036 7.679 7.927 1.00 78.69 231 VAL A O 1
ATOM 1818 N N . ARG A 1 232 ? -19.477 9.438 9.202 1.00 83.19 232 ARG A N 1
ATOM 1819 C CA . ARG A 1 232 ? -20.850 9.714 9.651 1.00 83.19 232 ARG A CA 1
ATOM 1820 C C . ARG A 1 232 ? -21.769 10.107 8.499 1.00 83.19 232 ARG A C 1
ATOM 1822 O O . ARG A 1 232 ? -22.927 9.702 8.509 1.00 83.19 232 ARG A O 1
ATOM 1829 N N . LYS A 1 233 ? -21.257 10.838 7.502 1.00 77.62 233 LYS A N 1
ATOM 1830 C CA . LYS A 1 233 ? -22.001 11.192 6.280 1.00 77.62 233 LYS A CA 1
ATOM 1831 C C . LYS A 1 233 ? -22.260 9.971 5.395 1.00 77.62 233 LYS A C 1
ATOM 1833 O O . LYS A 1 233 ? -23.366 9.794 4.900 1.00 77.62 233 LYS A O 1
ATOM 1838 N N . ILE A 1 234 ? -21.247 9.125 5.197 1.00 75.75 234 ILE A N 1
ATOM 1839 C CA . ILE A 1 234 ? -21.315 7.976 4.278 1.00 75.75 234 ILE A CA 1
ATOM 1840 C C . ILE A 1 234 ? -22.049 6.782 4.911 1.00 75.75 234 ILE A C 1
ATOM 1842 O O . ILE A 1 234 ? -22.702 6.022 4.202 1.00 75.75 234 ILE A O 1
ATOM 1846 N N . ARG A 1 235 ? -21.934 6.608 6.233 1.00 78.19 235 ARG A N 1
ATOM 1847 C CA . ARG A 1 235 ? -22.402 5.449 7.019 1.00 78.19 235 ARG A CA 1
ATOM 1848 C C . ARG A 1 235 ? -22.064 4.089 6.377 1.00 78.19 235 ARG A C 1
ATOM 1850 O O . ARG A 1 235 ? -22.961 3.282 6.124 1.00 78.19 235 ARG A O 1
ATOM 1857 N N . PRO A 1 236 ? -20.778 3.802 6.108 1.00 74.62 236 PRO A N 1
ATOM 1858 C CA . PRO A 1 236 ? -20.371 2.511 5.566 1.00 74.62 236 PRO A CA 1
ATOM 1859 C C . PRO A 1 236 ? -20.614 1.379 6.574 1.00 74.62 236 PRO A C 1
ATOM 1861 O O . PRO A 1 236 ? -20.584 1.592 7.786 1.00 74.62 236 PRO A O 1
ATOM 1864 N N . LYS A 1 237 ? -20.793 0.149 6.076 1.00 76.56 237 LYS A N 1
ATOM 1865 C CA . LYS A 1 237 ? -20.977 -1.049 6.917 1.00 76.56 237 LYS A CA 1
ATOM 1866 C C . LYS A 1 237 ? -19.771 -1.305 7.821 1.00 76.56 237 LYS A C 1
ATOM 1868 O O . LYS A 1 237 ? -19.932 -1.796 8.932 1.00 76.56 237 LYS A O 1
ATOM 1873 N N . ARG A 1 238 ? -18.575 -1.001 7.317 1.00 80.31 238 ARG A N 1
ATOM 1874 C CA . ARG A 1 238 ? -17.301 -1.075 8.031 1.00 80.31 238 ARG A CA 1
ATOM 1875 C C . ARG A 1 238 ? -16.327 -0.071 7.433 1.00 80.31 238 ARG A C 1
ATOM 1877 O O . ARG A 1 238 ? -16.328 0.117 6.215 1.00 80.31 238 ARG A O 1
ATOM 1884 N N . THR A 1 239 ? -15.498 0.513 8.290 1.00 82.88 239 THR A N 1
ATOM 1885 C CA . THR A 1 239 ? -14.436 1.449 7.926 1.00 82.88 239 THR A CA 1
ATOM 1886 C C . THR A 1 239 ? -13.098 0.982 8.475 1.00 82.88 239 THR A C 1
ATOM 1888 O O . THR A 1 239 ? -12.961 0.720 9.672 1.00 82.88 239 THR A O 1
ATOM 1891 N N . LEU A 1 240 ? -12.093 0.966 7.602 1.00 83.50 240 LEU A N 1
ATOM 1892 C CA . LEU A 1 240 ? -10.693 0.779 7.969 1.00 83.50 240 LEU A CA 1
ATOM 1893 C C . LEU A 1 240 ? -9.923 2.068 7.696 1.00 83.50 240 LEU A C 1
ATOM 1895 O O . LEU A 1 240 ? -9.931 2.568 6.572 1.00 83.50 240 LEU A O 1
ATOM 1899 N N . PHE A 1 241 ? -9.246 2.589 8.714 1.00 84.31 241 PHE A N 1
ATOM 1900 C CA . PHE A 1 241 ? -8.400 3.771 8.586 1.00 84.31 241 PHE A CA 1
ATOM 1901 C C . PHE A 1 241 ? -6.946 3.379 8.315 1.00 84.31 241 PHE A C 1
ATOM 1903 O O . PHE A 1 241 ? -6.396 2.511 8.992 1.00 84.31 241 PHE A O 1
ATOM 1910 N N . THR A 1 242 ? -6.317 4.031 7.3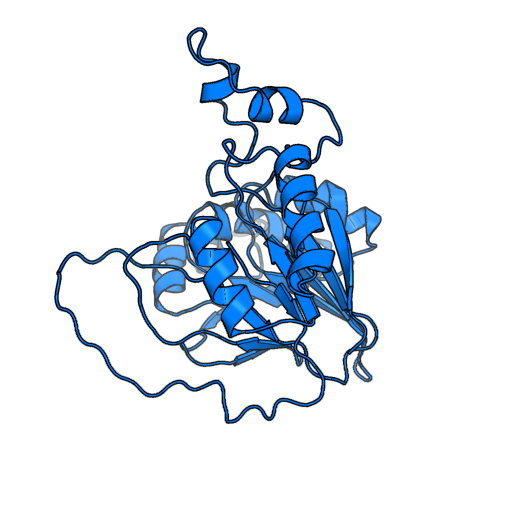37 1.00 84.19 242 THR A N 1
ATOM 1911 C CA . THR A 1 242 ? -4.908 3.832 6.945 1.00 84.19 242 THR A CA 1
ATOM 1912 C C . THR A 1 242 ? -4.177 5.172 6.786 1.00 84.19 242 THR A C 1
ATOM 1914 O O . THR A 1 242 ? -4.794 6.231 6.898 1.00 84.19 242 THR A O 1
ATOM 1917 N N . GLY A 1 243 ? -2.874 5.165 6.510 1.00 82.44 243 GLY A N 1
ATOM 1918 C CA . GLY A 1 243 ? -2.045 6.368 6.404 1.00 82.44 243 GLY A CA 1
ATOM 1919 C C . GLY A 1 243 ? -1.853 7.056 7.755 1.00 82.44 243 GLY A C 1
ATOM 1920 O O . GLY A 1 243 ? -1.955 8.277 7.853 1.00 82.44 243 GLY A O 1
ATOM 1921 N N . MET A 1 244 ? -1.660 6.270 8.815 1.00 85.56 244 MET A N 1
ATOM 1922 C CA . MET A 1 244 ? -1.606 6.761 10.191 1.00 85.56 244 MET A CA 1
ATOM 1923 C C . MET A 1 244 ? -0.182 7.153 10.586 1.00 85.56 244 MET A C 1
ATOM 1925 O O . MET A 1 244 ? 0.754 6.371 10.418 1.00 85.56 244 MET A O 1
ATOM 1929 N N . MET A 1 245 ? -0.033 8.327 11.198 1.00 87.31 245 MET A N 1
ATOM 1930 C CA . MET A 1 245 ? 1.246 8.854 11.689 1.00 87.31 245 MET A CA 1
ATOM 1931 C C . MET A 1 245 ? 1.631 8.326 13.080 1.00 87.31 245 MET A C 1
ATOM 1933 O O . MET A 1 245 ? 0.813 7.763 13.807 1.00 87.31 245 MET A O 1
ATOM 1937 N N . HIS A 1 246 ? 2.881 8.566 13.480 1.00 90.00 246 HIS A N 1
ATOM 1938 C CA . HIS A 1 246 ? 3.443 8.130 14.766 1.00 90.00 246 HIS A CA 1
ATOM 1939 C C . HIS A 1 246 ? 2.883 8.845 16.012 1.00 90.00 246 HIS A C 1
ATOM 1941 O O . HIS A 1 246 ? 3.265 8.515 17.129 1.00 90.00 246 HIS A O 1
ATOM 1947 N N . LEU A 1 247 ? 1.957 9.792 15.837 1.00 87.88 247 LEU A N 1
ATOM 1948 C CA . LEU A 1 247 ? 1.151 10.356 16.928 1.00 87.88 247 LEU A CA 1
ATOM 1949 C C . LEU A 1 247 ? -0.078 9.496 17.264 1.00 87.88 247 LEU A C 1
ATOM 1951 O O . LEU A 1 247 ? -0.742 9.732 18.268 1.00 87.88 247 LEU A O 1
ATOM 1955 N N . MET A 1 248 ? -0.391 8.503 16.431 1.00 90.19 248 MET A N 1
ATOM 1956 C CA . MET A 1 248 ? -1.526 7.605 16.616 1.00 90.19 248 MET A CA 1
ATOM 1957 C C . MET A 1 248 ? -1.011 6.251 17.097 1.00 90.19 248 MET A C 1
ATOM 1959 O O . MET A 1 248 ? -0.512 5.474 16.285 1.00 90.19 248 MET A O 1
ATOM 1963 N N . ASP A 1 249 ? -1.121 5.959 18.393 1.00 94.69 249 ASP A N 1
ATOM 1964 C CA . ASP A 1 249 ? -0.869 4.611 18.919 1.00 94.69 249 ASP A CA 1
ATOM 1965 C C . ASP A 1 249 ? -2.013 3.677 18.501 1.00 94.69 249 ASP A C 1
ATOM 1967 O O . ASP A 1 249 ? -3.189 4.008 18.664 1.00 94.69 249 ASP A O 1
ATOM 1971 N N . HIS A 1 250 ? -1.672 2.526 17.922 1.00 94.12 250 HIS A N 1
ATOM 1972 C CA . HIS A 1 250 ? -2.661 1.626 17.341 1.00 94.12 250 HIS A CA 1
ATOM 1973 C C . HIS A 1 250 ? -3.663 1.105 18.381 1.00 94.12 250 HIS A C 1
ATOM 1975 O O . HIS A 1 250 ? -4.857 1.041 18.091 1.00 94.12 250 HIS A O 1
ATOM 1981 N N . GLU A 1 251 ? -3.206 0.695 19.564 1.00 95.00 251 GLU A N 1
ATOM 1982 C CA . GLU A 1 251 ? -4.060 0.078 20.587 1.00 95.00 251 GLU A CA 1
ATOM 1983 C C . GLU A 1 251 ? -5.005 1.116 21.176 1.00 95.00 251 GLU A C 1
ATOM 1985 O O . GLU A 1 251 ? -6.220 0.944 21.101 1.00 95.00 251 GLU A O 1
ATOM 1990 N N . LYS A 1 252 ? -4.449 2.250 21.622 1.00 94.88 252 LYS A N 1
ATOM 1991 C CA . LYS A 1 252 ? -5.223 3.335 22.243 1.00 94.88 252 LYS A CA 1
ATOM 1992 C C . LYS A 1 252 ? -6.336 3.839 21.329 1.00 94.88 252 LYS A C 1
ATOM 1994 O O . LYS A 1 252 ? -7.494 3.915 21.723 1.00 94.88 252 LYS A O 1
ATOM 1999 N N . ILE A 1 253 ? -5.999 4.136 20.073 1.00 92.69 253 ILE A N 1
ATOM 2000 C CA . ILE A 1 253 ? -6.988 4.646 19.121 1.00 92.69 253 ILE A CA 1
ATOM 2001 C C . ILE A 1 253 ? -7.994 3.553 18.736 1.00 92.69 253 ILE A C 1
ATOM 2003 O O . ILE A 1 253 ? -9.166 3.856 18.536 1.00 92.69 253 ILE A O 1
ATOM 2007 N N . SER A 1 254 ? -7.589 2.281 18.654 1.00 93.44 254 SER A N 1
ATOM 2008 C CA . SER A 1 254 ? -8.537 1.191 18.370 1.00 93.44 254 SER A CA 1
ATOM 2009 C C . SER A 1 254 ? -9.570 1.013 19.486 1.00 93.44 254 SER A C 1
ATOM 2011 O O . SER A 1 254 ? -10.738 0.767 19.188 1.00 93.44 254 SER A O 1
ATOM 2013 N N . GLU A 1 255 ? -9.173 1.170 20.750 1.00 95.12 255 GLU A N 1
ATOM 2014 C CA . GLU A 1 255 ? -10.095 1.157 21.893 1.00 95.12 255 GLU A CA 1
ATOM 2015 C C . GLU A 1 255 ? -11.105 2.305 21.823 1.00 95.12 255 GLU A C 1
ATOM 2017 O O . GLU A 1 255 ? -12.298 2.099 22.055 1.00 95.12 255 GLU A O 1
ATOM 2022 N N . ASP A 1 256 ? -10.655 3.504 21.447 1.00 93.00 256 ASP A N 1
ATOM 2023 C CA . ASP A 1 256 ? -11.541 4.652 21.255 1.00 93.00 256 ASP A CA 1
ATOM 2024 C C . ASP A 1 256 ? -12.515 4.439 20.093 1.00 93.00 256 ASP A C 1
ATOM 2026 O O . ASP A 1 256 ? -13.716 4.669 20.243 1.00 93.00 256 ASP A O 1
ATOM 2030 N N . LEU A 1 257 ? -12.034 3.929 18.957 1.00 91.19 257 LEU A N 1
ATOM 2031 C CA . LEU A 1 257 ? -12.870 3.627 17.794 1.00 91.19 257 LEU A CA 1
ATOM 2032 C C . LEU A 1 257 ? -13.913 2.540 18.085 1.00 91.19 257 LEU A C 1
ATOM 2034 O O . LEU A 1 257 ? -15.044 2.639 17.610 1.00 91.19 257 LEU A O 1
ATOM 2038 N N . ALA A 1 258 ? -13.590 1.545 18.916 1.00 93.62 258 ALA A N 1
ATOM 2039 C CA . ALA A 1 258 ? -14.527 0.483 19.286 1.00 93.62 258 ALA A CA 1
ATOM 2040 C C . ALA A 1 258 ? -15.778 1.010 20.017 1.00 93.62 258 ALA A C 1
ATOM 2042 O O . ALA A 1 258 ? -16.851 0.402 19.931 1.00 93.62 258 ALA A O 1
ATOM 2043 N N . LYS A 1 259 ? -15.680 2.163 20.695 1.00 94.81 259 LYS A N 1
ATOM 2044 C CA . LYS A 1 259 ? -16.812 2.805 21.388 1.00 94.81 259 LYS A CA 1
ATOM 2045 C C . LYS A 1 259 ? -17.893 3.266 20.401 1.00 94.81 259 LYS A C 1
ATOM 2047 O O . LYS A 1 259 ? -19.080 3.157 20.706 1.00 94.81 259 LYS A O 1
ATOM 2052 N N . PHE A 1 260 ? -17.514 3.681 19.189 1.00 92.31 260 PHE A N 1
ATOM 2053 C CA . PHE A 1 260 ? -18.442 4.171 18.158 1.00 92.31 260 PHE A CA 1
ATOM 2054 C C . PHE A 1 260 ? -19.412 3.099 17.658 1.00 92.31 260 PHE A C 1
ATOM 2056 O O . PHE A 1 260 ? -20.522 3.426 17.237 1.00 92.31 260 PHE A O 1
ATOM 2063 N N . LYS A 1 261 ? -19.051 1.816 17.763 1.00 91.06 261 LYS A N 1
ATOM 2064 C CA . LYS A 1 261 ? -19.964 0.723 17.414 1.00 91.06 261 LYS A CA 1
ATOM 2065 C C . LYS A 1 261 ? -21.180 0.690 18.335 1.00 91.06 261 LYS A C 1
ATOM 2067 O O . LYS A 1 261 ? -22.293 0.495 17.859 1.00 91.06 261 LYS A O 1
ATOM 2072 N N . LYS A 1 262 ? -20.973 0.907 19.637 1.00 90.50 262 LYS A N 1
ATOM 2073 C CA . LYS A 1 262 ? -22.055 0.961 20.632 1.00 90.50 262 LYS A CA 1
ATOM 2074 C C . LYS A 1 262 ? -22.790 2.304 20.612 1.00 90.50 262 LYS A C 1
ATOM 2076 O O . LYS A 1 262 ? -23.999 2.317 20.791 1.00 90.50 262 LYS A O 1
ATOM 2081 N N . LEU A 1 263 ? -22.067 3.406 20.398 1.00 93.44 263 LEU A N 1
ATOM 2082 C CA . LEU A 1 263 ? -22.619 4.764 20.483 1.00 93.44 263 LEU A CA 1
ATOM 2083 C C . LEU A 1 263 ? -23.354 5.215 19.212 1.00 93.44 263 LEU A C 1
ATOM 2085 O O . LEU A 1 263 ? -24.386 5.866 19.303 1.00 93.44 263 LEU A O 1
ATOM 2089 N N . GLU A 1 264 ? -22.830 4.883 18.030 1.00 92.00 264 GLU A N 1
ATOM 2090 C CA . GLU A 1 264 ? -23.306 5.424 16.743 1.00 92.00 264 GLU A CA 1
ATOM 2091 C C . GLU A 1 264 ? -23.658 4.331 15.713 1.00 92.00 264 GLU A C 1
ATOM 2093 O O . GLU A 1 264 ? -24.099 4.628 14.594 1.00 92.00 264 GLU A O 1
ATOM 2098 N N . GLY A 1 265 ? -23.449 3.057 16.069 1.00 91.06 265 GLY A N 1
ATOM 2099 C CA . GLY A 1 265 ? -23.602 1.921 15.160 1.00 91.06 265 GLY A CA 1
ATOM 2100 C C . GLY A 1 265 ? -22.541 1.872 14.056 1.00 91.06 265 GLY A C 1
ATOM 2101 O O . GLY A 1 265 ? -22.782 1.266 13.015 1.00 91.06 265 GLY A O 1
ATOM 2102 N N . LEU A 1 266 ? -21.392 2.535 14.243 1.00 86.38 266 LEU A N 1
ATOM 2103 C CA . LEU A 1 266 ? -20.318 2.611 13.247 1.00 86.38 266 LEU A CA 1
ATOM 2104 C C . LEU A 1 266 ? -19.216 1.589 13.557 1.00 86.38 266 LEU A C 1
ATOM 2106 O O . LEU A 1 266 ? -18.604 1.634 14.623 1.00 86.38 266 LEU A O 1
ATOM 2110 N N . ASP A 1 267 ? -18.944 0.677 12.620 1.00 88.38 267 ASP A N 1
ATOM 2111 C CA . ASP A 1 267 ? -17.864 -0.310 12.741 1.00 88.38 267 ASP A CA 1
ATOM 2112 C C . ASP A 1 267 ? -16.543 0.281 12.227 1.00 88.38 267 ASP A C 1
ATOM 2114 O O . ASP A 1 267 ? -16.296 0.349 11.019 1.00 88.38 267 ASP A O 1
ATOM 2118 N N . LEU A 1 268 ? -15.721 0.763 13.160 1.00 87.50 268 LEU A N 1
ATOM 2119 C CA . LEU A 1 268 ? -14.500 1.522 12.899 1.00 87.50 268 LEU A CA 1
ATOM 2120 C C . LEU A 1 268 ? -13.269 0.786 13.417 1.00 87.50 268 LEU A C 1
ATOM 2122 O O . LEU A 1 268 ? -13.247 0.336 14.561 1.00 87.50 268 LEU A O 1
ATOM 2126 N N . GLN A 1 269 ? -12.213 0.727 12.608 1.00 89.19 269 GLN A N 1
ATOM 2127 C CA . GLN A 1 269 ? -10.962 0.094 13.013 1.00 89.19 269 GLN A CA 1
ATOM 2128 C C . GLN A 1 269 ? -9.745 0.764 12.359 1.00 89.19 269 GLN A C 1
ATOM 2130 O O . GLN A 1 269 ? -9.794 1.175 11.198 1.00 89.19 269 GLN A O 1
ATOM 2135 N N . LEU A 1 270 ? -8.627 0.838 13.087 1.00 88.88 270 LEU A N 1
ATOM 2136 C CA . LEU A 1 270 ? -7.326 1.111 12.477 1.00 88.88 270 LEU A CA 1
ATOM 2137 C C . LEU A 1 270 ? -6.822 -0.127 11.728 1.00 88.88 270 LEU A C 1
ATOM 2139 O O . LEU A 1 270 ? -6.830 -1.240 12.254 1.00 88.88 270 LEU A O 1
ATOM 2143 N N . SER A 1 271 ? -6.375 0.063 10.491 1.00 89.81 271 SER A N 1
ATOM 2144 C CA . SER A 1 271 ? -5.666 -0.992 9.770 1.00 89.81 271 SER A CA 1
ATOM 2145 C C . SER A 1 271 ? -4.255 -1.189 10.336 1.00 89.81 271 SER A C 1
ATOM 2147 O O . SER A 1 271 ? -3.706 -0.313 10.997 1.00 89.81 271 SER A O 1
ATOM 2149 N N . TYR A 1 272 ? -3.656 -2.343 10.062 1.00 91.38 272 TYR A N 1
ATOM 2150 C CA . TYR A 1 272 ? -2.244 -2.609 10.334 1.00 91.38 272 TYR A CA 1
ATOM 2151 C C . TYR A 1 272 ? -1.645 -3.420 9.188 1.00 91.38 272 TYR A C 1
ATOM 2153 O O . TYR A 1 272 ? -2.376 -4.049 8.419 1.00 91.38 272 TYR A O 1
ATOM 2161 N N . ASP A 1 273 ? -0.320 -3.402 9.077 1.00 90.88 273 ASP A N 1
ATOM 2162 C CA . ASP A 1 273 ? 0.384 -4.099 8.006 1.00 90.88 273 ASP A CA 1
ATOM 2163 C C . ASP A 1 273 ? 0.083 -5.608 8.036 1.00 90.88 273 ASP A C 1
ATOM 2165 O O . ASP A 1 273 ? 0.246 -6.264 9.066 1.00 90.88 273 ASP A O 1
ATOM 2169 N N . GLY A 1 274 ? -0.374 -6.157 6.908 1.00 87.81 274 GLY A N 1
ATOM 2170 C CA . GLY A 1 274 ? -0.757 -7.572 6.793 1.00 87.81 274 GLY A CA 1
ATOM 2171 C C . GLY A 1 274 ? -2.190 -7.894 7.235 1.00 87.81 274 GLY A C 1
ATOM 2172 O O . GLY A 1 274 ? -2.617 -9.047 7.125 1.00 87.81 274 GLY A O 1
ATOM 2173 N N . LEU A 1 275 ? -2.966 -6.904 7.705 1.00 88.19 275 LEU A N 1
ATOM 2174 C CA . LEU A 1 275 ? -4.394 -7.078 7.984 1.00 88.19 275 LEU A CA 1
ATOM 2175 C C . LEU A 1 275 ? -5.090 -7.631 6.740 1.00 88.19 275 LEU A C 1
ATOM 2177 O O . LEU A 1 275 ? -5.093 -6.976 5.704 1.00 88.19 275 LEU A O 1
ATOM 2181 N N . THR A 1 276 ? -5.713 -8.802 6.875 1.00 85.75 276 THR A N 1
ATOM 2182 C CA . THR A 1 276 ? -6.543 -9.407 5.832 1.00 85.75 276 THR A CA 1
ATOM 2183 C C . THR A 1 276 ? -8.013 -9.225 6.171 1.00 85.75 276 THR A C 1
ATOM 2185 O O . THR A 1 276 ? -8.469 -9.693 7.215 1.00 85.75 276 THR A O 1
ATOM 2188 N N . VAL A 1 277 ? -8.774 -8.589 5.280 1.00 80.81 277 VAL A N 1
ATOM 2189 C CA . VAL A 1 277 ? -10.230 -8.466 5.441 1.00 80.81 277 VAL A CA 1
ATOM 2190 C C . VAL A 1 277 ? -10.949 -9.234 4.338 1.00 80.81 277 VAL A C 1
ATOM 2192 O O . VAL A 1 277 ? -10.774 -8.882 3.170 1.00 80.81 277 VAL A O 1
ATOM 2195 N N . PRO A 1 278 ? -11.742 -10.271 4.682 1.00 76.12 278 PRO A N 1
ATOM 2196 C CA . PRO A 1 278 ? -12.646 -10.886 3.729 1.00 76.12 278 PRO A CA 1
ATOM 2197 C C . PRO A 1 278 ? -13.803 -9.927 3.445 1.00 76.12 278 PRO A C 1
ATOM 2199 O O . PRO A 1 278 ? -14.435 -9.407 4.369 1.00 76.12 278 PRO A O 1
ATOM 2202 N N . VAL A 1 279 ? -14.098 -9.714 2.170 1.00 68.50 279 VAL A N 1
ATOM 2203 C CA . VAL A 1 279 ? -15.300 -9.011 1.729 1.00 68.50 279 VAL A CA 1
ATOM 2204 C C . VAL A 1 279 ? -16.225 -10.025 1.076 1.00 68.50 279 VAL A C 1
ATOM 2206 O O . VAL A 1 279 ? -15.861 -10.660 0.086 1.00 68.50 279 VAL A O 1
ATOM 2209 N N . ASN A 1 280 ? -17.416 -10.151 1.655 1.00 61.50 280 ASN A N 1
ATOM 2210 C CA . ASN A 1 280 ? -18.552 -10.827 1.044 1.00 61.50 280 ASN A CA 1
ATOM 2211 C C . ASN A 1 280 ? -19.467 -9.721 0.505 1.00 61.50 280 ASN A C 1
ATOM 2213 O O . ASN A 1 280 ? -19.923 -8.886 1.296 1.00 61.50 280 ASN A O 1
ATOM 2217 N N . LEU A 1 281 ? -19.652 -9.679 -0.813 1.00 54.84 281 LEU A N 1
ATOM 2218 C CA . LEU A 1 281 ? -20.473 -8.686 -1.513 1.00 54.84 281 LEU A CA 1
ATOM 2219 C C . LEU A 1 281 ? -21.863 -9.228 -1.831 1.00 54.84 281 LEU A C 1
ATOM 2221 O O . LEU A 1 281 ? -21.971 -10.455 -2.038 1.00 54.84 281 LEU A O 1
#